Protein AF-0000000085072428 (afdb_homodimer)

Nearest PDB structures (foldseek):
  8bk2-assembly3_C  TM=5.424E-01  e=5.117E+00  Neisseria meningitidis serogroup B
  8cem-assembly2_B  TM=4.297E-01  e=2.398E+00  Bos taurus
  8bk2-assembly3_C  TM=5.411E-01  e=4.747E+00  Neisseria meningitidis serogroup B
  8cem-assembly2_B  TM=4.305E-01  e=3.341E+00  Bos taurus
  7zgj-assembly1_B  TM=4.538E-01  e=9.039E+00  Homo sapiens

Secondary structure (DSSP, 8-state):
---------S-SPPEEEEEEEEE-TTS-EEEEEEEEEE----SEEEEEEEEEEEESSHHHHHHHHHHHH---TTT--HHHHHHHHHHHHHHTTEEEEEEEEEEEEE------S-----/---------S-SPPEEEEEEEEE-TTS-EEEEEEEEEE----SEEEEEEEEEEEESSHHHHHHHHHHHH---TTT--HHHHHHHHHHHHHHTTEEEEEEEEEEEEE------------

Organism: Oikopleura dioica (NCBI:txid34765)

InterPro domains:
  IPR010796 B9-type C2 domain [PF07162] (2-106)
  IPR010796 B9-type C2 domain [PS51381] (1-58)
  IPR010796 B9-type C2 domain [PTHR12968] (2-116)

Sequence (236 aa):
MDLHFGARGIQGWPQIMIQVYLVDSNGRRVLYGYGSSILPITAGYEEVEIGTWRPADQSIRGRLKSYLLDSSPELAEPETIISSATQQRQQLAAEAMGYVKIKLYTVLRNFKKYGIETMDLHFGARGIQGWPQIMIQVYLVDSNGRRVLYGYGSSILPITAGYEEVEIGTWRPADQSIRGRLKSYLLDSSPELAEPETIISSATQQRQQLAAEAMGYVKIKLYTVLRNFKKYGIET

pLDDT: mean 74.33, std 22.33, range [21.34, 97.81]

Solvent-accessible surface area (backbone atoms only — not comparable to full-atom values): 13401 Å² total; per-residue (Å²): 133,80,78,67,71,64,70,73,67,84,74,65,49,26,29,35,39,37,39,36,30,32,47,47,98,83,69,45,77,39,84,62,28,34,30,52,42,76,45,73,83,56,77,37,60,39,76,49,77,29,55,22,29,34,52,61,49,69,84,50,45,66,60,47,49,51,56,71,63,58,60,50,64,88,74,55,56,49,75,50,48,52,52,49,53,51,51,49,44,68,70,44,60,44,40,81,40,35,32,38,38,38,37,38,30,28,60,65,70,73,81,56,73,84,61,74,80,119,134,81,76,67,70,65,70,71,65,87,72,67,48,25,29,36,38,37,39,37,30,33,46,46,98,84,68,44,75,39,85,64,30,36,30,52,44,77,44,71,84,56,77,37,63,38,77,49,75,29,55,24,29,33,52,62,48,70,84,52,46,64,60,48,50,53,56,73,64,58,60,52,64,88,76,56,56,50,74,50,49,51,52,49,52,50,50,50,45,67,71,45,61,44,38,82,42,35,32,37,38,39,38,40,30,29,61,66,69,72,82,58,70,85,64,73,78,119

Foldseek 3Di:
DPCCVVPVPLPPFAKDKDWDWDQDPVRDTDTQWIWIDTDDDDAFKDKDKTWTKAFPDPVCRVVVCCVLVPPDVPPDDRVVNNVVVVVVCVVRVIDTRGIDMDMDGHHPPPPPDVPPPD/DPCCVVPVPLPPFAKDKDWDWDQDPVRDTDTQWIWIDTDDDDAFKDKDKTWTKAQPDPVCRVVVCCVLVPPDVPPDDRVRNNVVVVVVCVVRVIDTRGIDMDMDGHHPPPPPPVPPPD

Structure (mmCIF, N/CA/C/O backbone):
data_AF-0000000085072428-model_v1
#
loop_
_entity.id
_entity.type
_entity.pdbx_description
1 polymer 'Uncharacterized protein'
#
loop_
_atom_site.group_PDB
_atom_site.id
_atom_site.type_symbol
_atom_site.label_atom_id
_atom_site.label_alt_id
_atom_site.label_comp_id
_atom_site.label_asym_id
_atom_site.label_entity_id
_atom_site.label_seq_id
_atom_site.pdbx_PDB_ins_code
_atom_site.Cartn_x
_atom_site.Cartn_y
_atom_site.Cartn_z
_atom_site.occupancy
_atom_site.B_iso_or_equiv
_atom_site.auth_seq_id
_atom_site.auth_comp_id
_atom_site.auth_asym_id
_atom_site.auth_atom_id
_atom_site.pdbx_PDB_model_num
ATOM 1 N N . MET A 1 1 ? 22.672 24.969 -23.438 1 21.48 1 MET A N 1
ATOM 2 C CA . MET A 1 1 ? 21.641 25.031 -22.422 1 21.48 1 MET A CA 1
ATOM 3 C C . MET A 1 1 ? 21.438 23.656 -21.75 1 21.48 1 MET A C 1
ATOM 5 O O . MET A 1 1 ? 20.953 22.719 -22.391 1 21.48 1 MET A O 1
ATOM 9 N N . ASP A 1 2 ? 22.375 23.219 -20.953 1 23.5 2 ASP A N 1
ATOM 10 C CA . ASP A 1 2 ? 22.547 21.922 -20.312 1 23.5 2 ASP A CA 1
ATOM 11 C C . ASP A 1 2 ? 21.469 21.688 -19.266 1 23.5 2 ASP A C 1
ATOM 13 O O . ASP A 1 2 ? 21.344 22.453 -18.297 1 23.5 2 ASP A O 1
ATOM 17 N N . LEU A 1 3 ? 20.203 21.594 -19.703 1 24.75 3 LEU A N 1
ATOM 18 C CA . LEU A 1 3 ? 19.078 21.234 -18.859 1 24.75 3 LEU A CA 1
ATOM 19 C C . LEU A 1 3 ? 19.469 20.156 -17.859 1 24.75 3 LEU A C 1
ATOM 21 O O . LEU A 1 3 ? 19.641 18.984 -18.234 1 24.75 3 LEU A O 1
ATOM 25 N N . HIS A 1 4 ? 20.484 20.5 -17.047 1 28.09 4 HIS A N 1
ATOM 26 C CA . HIS A 1 4 ? 20.781 19.688 -15.859 1 28.09 4 HIS A CA 1
ATOM 27 C C . HIS A 1 4 ? 19.516 19.297 -15.117 1 28.09 4 HIS A C 1
ATOM 29 O O . HIS A 1 4 ? 18.922 20.125 -14.414 1 28.09 4 HIS A O 1
ATOM 35 N N . PHE A 1 5 ? 18.547 18.891 -15.898 1 28.64 5 PHE A N 1
ATOM 36 C CA . PHE A 1 5 ? 17.5 18.234 -15.125 1 28.64 5 PHE A CA 1
ATOM 37 C C . PHE A 1 5 ? 18.109 17.484 -13.938 1 28.64 5 PHE A C 1
ATOM 39 O O . PHE A 1 5 ? 18.781 16.469 -14.117 1 28.64 5 PHE A O 1
ATOM 46 N N . GLY A 1 6 ? 18.844 18.25 -13.18 1 29.14 6 GLY A N 1
ATOM 47 C CA . GLY A 1 6 ? 19.422 17.609 -11.992 1 29.14 6 GLY A CA 1
ATOM 48 C C . GLY A 1 6 ? 18.484 16.609 -11.344 1 29.14 6 GLY A C 1
ATOM 49 O O . GLY A 1 6 ? 17.344 16.938 -11.008 1 29.14 6 GLY A O 1
ATOM 50 N N . ALA A 1 7 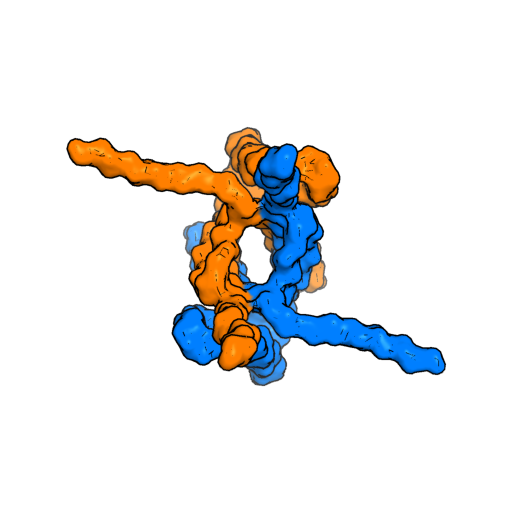? 18.406 15.445 -11.859 1 31.94 7 ALA A N 1
ATOM 51 C CA . ALA A 1 7 ? 17.844 14.359 -11.062 1 31.94 7 ALA A CA 1
ATOM 52 C C . ALA A 1 7 ? 18.062 14.602 -9.57 1 31.94 7 ALA A C 1
ATOM 54 O O . ALA A 1 7 ? 19.203 14.656 -9.109 1 31.94 7 ALA A O 1
ATOM 55 N N . ARG A 1 8 ? 17.578 15.586 -9.008 1 35.44 8 ARG A N 1
ATOM 56 C CA . ARG A 1 8 ? 17.625 15.742 -7.559 1 35.44 8 ARG A CA 1
ATOM 57 C C . ARG A 1 8 ? 17.844 14.391 -6.879 1 35.44 8 ARG A C 1
ATOM 59 O O . ARG A 1 8 ? 17.125 13.43 -7.145 1 35.44 8 ARG A O 1
ATOM 66 N N . GLY A 1 9 ? 18.938 13.906 -6.766 1 34.47 9 GLY A N 1
ATOM 67 C CA . GLY A 1 9 ? 19.484 12.688 -6.18 1 34.47 9 GLY A CA 1
ATOM 68 C C . GLY A 1 9 ? 18.578 12.086 -5.117 1 34.47 9 GLY A C 1
ATOM 69 O O . GLY A 1 9 ? 17.891 12.812 -4.395 1 34.47 9 GLY A O 1
ATOM 70 N N . ILE A 1 10 ? 17.859 10.898 -5.383 1 44.22 10 ILE A N 1
ATOM 71 C CA . ILE A 1 10 ? 17.156 9.898 -4.59 1 44.22 10 ILE A CA 1
ATOM 72 C C . ILE A 1 10 ? 17.703 9.883 -3.166 1 44.22 10 ILE A C 1
ATOM 74 O O . ILE A 1 10 ? 17.531 8.906 -2.436 1 44.22 10 ILE A O 1
ATOM 78 N N . GLN A 1 11 ? 18.672 10.758 -2.812 1 53 11 GLN A N 1
ATOM 79 C CA . GLN A 1 11 ? 19.312 10.711 -1.507 1 53 11 GLN A CA 1
ATOM 80 C C . GLN A 1 11 ? 18.375 11.211 -0.41 1 53 11 GLN A C 1
ATOM 82 O O . GLN A 1 11 ? 17.828 12.312 -0.507 1 53 11 GLN A O 1
ATOM 87 N N . GLY A 1 12 ? 17.953 10.445 0.277 1 70.44 12 GLY A N 1
ATOM 88 C CA . GLY A 1 12 ? 17.422 10.773 1.595 1 70.44 12 GLY A CA 1
ATOM 89 C C . GLY A 1 12 ? 15.961 10.438 1.76 1 70.44 12 GLY A C 1
ATOM 90 O O . GLY A 1 12 ? 15.43 10.469 2.873 1 70.44 12 GLY A O 1
ATOM 91 N N . TRP A 1 13 ? 15.336 10.234 0.417 1 80.19 13 TRP A N 1
ATOM 92 C CA . TRP A 1 13 ? 13.93 9.93 0.655 1 80.19 13 TRP A CA 1
ATOM 93 C C . TRP A 1 13 ? 13.766 8.508 1.189 1 80.19 13 TRP A C 1
ATOM 95 O O . TRP A 1 13 ? 14.508 7.602 0.805 1 80.19 13 TRP A O 1
ATOM 105 N N . PRO A 1 14 ? 12.797 8.375 1.938 1 85.56 14 PRO A N 1
ATOM 106 C CA . PRO A 1 14 ? 12.531 7.016 2.42 1 85.56 14 PRO A CA 1
ATOM 107 C C . PRO A 1 14 ? 12.164 6.051 1.294 1 85.56 14 PRO A C 1
ATOM 109 O O . PRO A 1 14 ? 11.625 6.473 0.268 1 85.56 14 PRO A O 1
ATOM 112 N N . GLN A 1 15 ? 12.602 4.871 1.469 1 88.38 15 GLN A N 1
ATOM 113 C CA . GLN A 1 15 ? 12.172 3.795 0.583 1 88.38 15 GLN A CA 1
ATOM 114 C C . GLN A 1 15 ? 11.047 2.982 1.213 1 88.38 15 GLN A C 1
ATOM 116 O O . GLN A 1 15 ? 11.055 2.725 2.418 1 88.38 15 GLN A O 1
ATOM 121 N N . ILE A 1 16 ? 10.188 2.537 0.321 1 90.25 16 ILE A N 1
ATOM 122 C CA . ILE A 1 16 ? 9.031 1.787 0.807 1 90.25 16 ILE A CA 1
ATOM 123 C C . ILE A 1 16 ? 8.969 0.433 0.106 1 90.25 16 ILE A C 1
ATOM 125 O O . ILE A 1 16 ? 9.203 0.339 -1.101 1 90.25 16 ILE A O 1
ATOM 129 N N . MET A 1 17 ? 8.789 -0.572 0.819 1 91.25 17 MET A N 1
ATOM 130 C CA . MET A 1 17 ? 8.406 -1.894 0.326 1 91.25 17 MET A CA 1
ATOM 131 C C . MET A 1 17 ? 6.996 -2.258 0.778 1 91.25 17 MET A C 1
ATOM 133 O O . MET A 1 17 ? 6.629 -2.025 1.932 1 91.25 17 MET A O 1
ATOM 137 N N . ILE A 1 18 ? 6.277 -2.826 -0.175 1 94.31 18 ILE A N 1
ATOM 138 C CA . ILE A 1 18 ? 4.926 -3.197 0.221 1 94.31 18 ILE A CA 1
ATOM 139 C C . ILE A 1 18 ? 4.66 -4.656 -0.148 1 94.31 18 ILE A C 1
ATOM 141 O O . ILE A 1 18 ? 5.281 -5.191 -1.068 1 94.31 18 ILE A O 1
ATOM 145 N N . GLN A 1 19 ? 3.883 -5.25 0.621 1 94.31 19 GLN A N 1
ATOM 146 C CA . GLN A 1 19 ? 3.264 -6.539 0.336 1 94.31 19 GLN A CA 1
ATOM 147 C C . GLN A 1 19 ? 1.741 -6.438 0.37 1 94.31 19 GLN A C 1
ATOM 149 O O . GLN A 1 19 ? 1.172 -5.871 1.305 1 94.31 19 GLN A O 1
ATOM 154 N N . VAL A 1 20 ? 1.113 -7.008 -0.656 1 96.94 20 VAL A N 1
ATOM 155 C CA . VAL A 1 20 ? -0.343 -6.977 -0.744 1 96.94 20 VAL A CA 1
ATOM 156 C C . VAL A 1 20 ? -0.909 -8.359 -0.432 1 96.94 20 VAL A C 1
ATOM 158 O O . VAL A 1 20 ? -0.537 -9.352 -1.069 1 96.94 20 VAL A O 1
ATOM 161 N N . TYR A 1 21 ? -1.755 -8.367 0.547 1 96.62 21 TYR A N 1
ATOM 162 C CA . TYR A 1 21 ? -2.475 -9.578 0.91 1 96.62 21 TYR A CA 1
ATOM 163 C C . TYR A 1 21 ? -3.963 -9.445 0.609 1 96.62 21 TYR A C 1
ATOM 165 O O . TYR A 1 21 ? -4.594 -8.453 0.994 1 96.62 21 TYR A O 1
ATOM 173 N N . LEU A 1 22 ? -4.484 -10.445 -0.076 1 97.5 22 LEU A N 1
ATOM 174 C CA . LEU A 1 22 ? -5.91 -10.5 -0.377 1 97.5 22 LEU A CA 1
ATOM 175 C C . LEU A 1 22 ? -6.602 -11.57 0.466 1 97.5 22 LEU A C 1
ATOM 177 O O . LEU A 1 22 ? -5.941 -12.352 1.148 1 97.5 22 LEU A O 1
ATOM 181 N N . VAL A 1 23 ? -7.887 -11.438 0.479 1 95.38 23 VAL A N 1
ATOM 182 C CA . VAL A 1 23 ? -8.703 -12.492 1.076 1 95.38 23 VAL A CA 1
ATOM 183 C C . VAL A 1 23 ? -9.258 -13.398 -0.019 1 95.38 23 VAL A C 1
ATOM 185 O O . VAL A 1 23 ? -9.938 -12.938 -0.937 1 95.38 23 VAL A O 1
ATOM 188 N N . ASP A 1 24 ? -8.93 -14.688 0.101 1 90.56 24 ASP A N 1
ATOM 189 C CA . ASP A 1 24 ? -9.43 -15.594 -0.929 1 90.56 24 ASP A CA 1
ATOM 190 C C . ASP A 1 24 ? -10.867 -16.016 -0.64 1 90.56 24 ASP A C 1
ATOM 192 O O . ASP A 1 24 ? -11.492 -15.516 0.291 1 90.56 24 ASP A O 1
ATOM 196 N N . SER A 1 25 ? -11.414 -16.906 -1.45 1 90.69 25 SER A N 1
ATOM 197 C CA . SER A 1 25 ? -12.812 -17.312 -1.36 1 90.69 25 SER A CA 1
ATOM 198 C C . SER A 1 25 ? -13.094 -18.031 -0.047 1 90.69 25 SER A C 1
ATOM 200 O O . SER A 1 25 ? -14.242 -18.109 0.394 1 90.69 25 SER A O 1
ATOM 202 N N . ASN A 1 26 ? -12.102 -18.562 0.597 1 93.06 26 ASN A N 1
ATOM 203 C CA . ASN A 1 26 ? -12.25 -19.266 1.864 1 93.06 26 ASN A CA 1
ATOM 204 C C . ASN A 1 26 ? -12.008 -18.344 3.055 1 93.06 26 ASN A C 1
ATOM 206 O O . ASN A 1 26 ? -12.008 -18.797 4.203 1 93.06 26 ASN A O 1
ATOM 210 N N . GLY A 1 27 ? -11.773 -17.141 2.773 1 90.75 27 GLY A N 1
ATOM 211 C CA . GLY A 1 27 ? -11.578 -16.156 3.826 1 90.75 27 GLY A CA 1
ATOM 212 C C . GLY A 1 27 ? -10.148 -16.078 4.32 1 90.75 27 GLY A C 1
ATOM 213 O O . GLY A 1 27 ? -9.859 -15.391 5.309 1 90.75 27 GLY A O 1
ATOM 214 N N . ARG A 1 28 ? -9.266 -16.859 3.596 1 93.94 28 ARG A N 1
ATOM 215 C CA . ARG A 1 28 ? -7.863 -16.859 3.996 1 93.94 28 ARG A CA 1
ATOM 216 C C . ARG A 1 28 ? -7.102 -15.719 3.34 1 93.94 28 ARG A C 1
ATOM 218 O O . ARG A 1 28 ? -7.363 -15.367 2.188 1 93.94 28 ARG A O 1
ATOM 225 N N . ARG A 1 29 ? -6.23 -15.18 4.109 1 93.69 29 ARG A N 1
ATOM 226 C CA . ARG A 1 29 ? -5.355 -14.148 3.562 1 93.69 29 ARG A CA 1
ATOM 227 C C . ARG A 1 29 ? -4.219 -14.766 2.754 1 93.69 29 ARG A C 1
ATOM 229 O O . ARG A 1 29 ? -3.514 -15.648 3.242 1 93.69 29 ARG A O 1
ATOM 236 N N . VAL 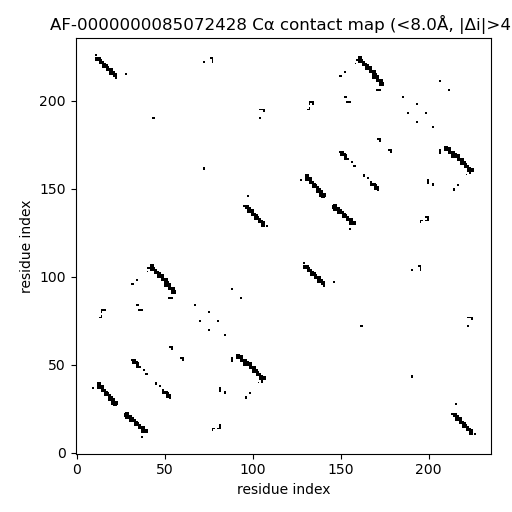A 1 30 ? -4.055 -14.297 1.518 1 93.31 30 VAL A N 1
ATOM 237 C CA . VAL A 1 30 ? -3.037 -14.836 0.62 1 93.31 30 VAL A CA 1
ATOM 238 C C . VAL A 1 30 ? -2.188 -13.695 0.058 1 93.31 30 VAL A C 1
ATOM 240 O O . VAL A 1 30 ? -2.715 -12.641 -0.302 1 93.31 30 VAL A O 1
ATOM 243 N N . LEU A 1 31 ? -0.884 -13.961 -0.019 1 93.19 31 LEU A N 1
ATOM 244 C CA . LEU A 1 31 ? 0.031 -12.992 -0.614 1 93.19 31 LEU A CA 1
ATOM 245 C C . LEU A 1 31 ? -0.221 -12.859 -2.111 1 93.19 31 LEU A C 1
ATOM 247 O O . LEU A 1 31 ? -0.156 -13.844 -2.85 1 93.19 31 LEU A O 1
ATOM 251 N N . TYR A 1 32 ? -0.487 -11.641 -2.506 1 94.56 32 TYR A N 1
ATOM 252 C CA . TYR A 1 32 ? -0.879 -11.375 -3.885 1 94.56 32 TYR A CA 1
ATOM 253 C C . TYR A 1 32 ? 0.282 -10.789 -4.68 1 94.56 32 TYR A C 1
ATOM 255 O O . TYR A 1 32 ? 0.451 -11.102 -5.863 1 94.56 32 TYR A O 1
ATOM 263 N N . GLY A 1 33 ? 1.087 -9.914 -4.027 1 94.88 33 GLY A N 1
ATOM 264 C CA . GLY A 1 33 ? 2.178 -9.289 -4.758 1 94.88 33 GLY A CA 1
ATOM 265 C C . GLY A 1 33 ? 3.049 -8.406 -3.881 1 94.88 33 GLY A C 1
ATOM 266 O O . GLY A 1 33 ? 2.701 -8.125 -2.732 1 94.88 33 GLY A O 1
ATOM 267 N N . TYR A 1 34 ? 4.141 -8 -4.508 1 93.12 34 TYR A N 1
ATOM 268 C CA . TYR A 1 34 ? 5.137 -7.129 -3.896 1 93.12 34 TYR A CA 1
ATOM 269 C C . TYR A 1 34 ? 5.281 -5.828 -4.676 1 93.12 34 TYR A C 1
ATOM 271 O O . TYR A 1 34 ? 4.953 -5.77 -5.863 1 93.12 34 TYR A O 1
ATOM 279 N N . GLY A 1 35 ? 5.738 -4.824 -3.988 1 94.25 35 GLY A N 1
ATOM 280 C CA . GLY A 1 35 ? 6.078 -3.574 -4.648 1 94.25 35 GLY A CA 1
ATOM 281 C C . GLY A 1 35 ? 7.113 -2.762 -3.891 1 94.25 35 GLY A C 1
ATOM 282 O O . GLY A 1 35 ? 7.363 -3.014 -2.709 1 94.25 35 GLY A O 1
ATOM 283 N N . SER A 1 36 ? 7.77 -1.92 -4.594 1 91.69 36 SER A N 1
ATOM 284 C CA . SER A 1 36 ? 8.734 -1.02 -3.969 1 91.69 36 SER A CA 1
ATOM 285 C C . SER A 1 36 ? 8.758 0.333 -4.672 1 91.69 36 SER A C 1
ATOM 287 O O . SER A 1 36 ? 8.438 0.43 -5.855 1 91.69 36 SER A O 1
ATOM 289 N N . SER A 1 37 ? 9.086 1.333 -3.893 1 92.56 37 SER A N 1
ATOM 290 C CA . SER A 1 37 ? 9.164 2.68 -4.449 1 92.56 37 SER A CA 1
ATOM 291 C C . SER A 1 37 ? 9.875 3.633 -3.496 1 92.56 37 SER A C 1
ATOM 293 O O . SER A 1 37 ? 10.117 3.293 -2.336 1 92.56 37 SER A O 1
ATOM 295 N N . ILE A 1 38 ? 10.195 4.746 -4.031 1 88.88 38 ILE A N 1
ATOM 296 C CA . ILE A 1 38 ? 10.633 5.871 -3.213 1 88.88 38 ILE A CA 1
ATOM 297 C C . ILE A 1 38 ? 9.414 6.664 -2.742 1 88.88 38 ILE A C 1
ATOM 299 O O . ILE A 1 38 ? 8.469 6.879 -3.506 1 88.88 38 ILE A O 1
ATOM 303 N N . LEU A 1 39 ? 9.438 7.043 -1.494 1 88 39 LEU A N 1
ATOM 304 C CA . LEU A 1 39 ? 8.352 7.863 -0.96 1 88 39 LEU A CA 1
ATOM 305 C C . LEU A 1 39 ? 8.859 9.25 -0.583 1 88 39 LEU A C 1
ATOM 307 O O . LEU A 1 39 ? 9.477 9.43 0.467 1 88 39 LEU A O 1
ATOM 311 N N . PRO A 1 40 ? 8.633 10.234 -1.432 1 83.44 40 PRO A N 1
ATOM 312 C CA . PRO A 1 40 ? 8.969 11.609 -1.051 1 83.44 40 PRO A CA 1
ATOM 313 C C . PRO A 1 40 ? 8.102 12.141 0.09 1 83.44 40 PRO A C 1
ATOM 315 O O . PRO A 1 40 ? 6.867 12.117 -0.006 1 83.44 40 PRO A O 1
ATOM 318 N N . ILE A 1 41 ? 8.695 12.328 1.221 1 77 41 ILE A N 1
ATOM 319 C CA . ILE A 1 41 ? 7.934 12.852 2.348 1 77 41 ILE A CA 1
ATOM 320 C C . ILE A 1 41 ? 8.094 14.367 2.414 1 77 41 ILE A C 1
ATOM 322 O O . ILE A 1 41 ? 9.141 14.875 2.834 1 77 41 ILE A O 1
ATOM 326 N N . THR A 1 42 ? 7.164 15.086 1.858 1 74.94 42 THR A N 1
ATOM 327 C CA . THR A 1 42 ? 7.133 16.547 1.894 1 74.94 42 THR A CA 1
ATOM 328 C C . THR A 1 42 ? 5.957 17.031 2.732 1 74.94 42 THR A C 1
ATOM 330 O O . THR A 1 42 ? 5.07 16.266 3.088 1 74.94 42 THR A O 1
ATOM 333 N N . ALA A 1 43 ? 6.125 18.266 3.191 1 73.62 43 ALA A N 1
ATOM 334 C CA . ALA A 1 43 ? 4.977 18.844 3.883 1 73.62 43 ALA A CA 1
ATOM 335 C C . ALA A 1 43 ? 3.76 18.906 2.965 1 73.62 43 ALA A C 1
ATOM 337 O O . ALA A 1 43 ? 3.885 19.234 1.781 1 73.62 43 ALA A O 1
ATOM 338 N N . GLY A 1 44 ? 2.648 18.578 3.525 1 79 44 GLY A N 1
ATOM 339 C CA . GLY A 1 44 ? 1.401 18.672 2.785 1 79 44 GLY A CA 1
ATOM 340 C C . GLY A 1 44 ? 0.913 17.344 2.26 1 79 44 GLY A C 1
ATOM 341 O O . GLY A 1 44 ? 0.466 16.484 3.033 1 79 44 GLY A O 1
ATOM 342 N N . TYR A 1 45 ? 1.032 17.281 0.945 1 82 45 TYR A N 1
ATOM 343 C CA . TYR A 1 45 ? 0.375 16.172 0.282 1 82 45 TYR A CA 1
ATOM 344 C C . TYR A 1 45 ? 1.305 15.508 -0.732 1 82 45 TYR A C 1
ATOM 346 O O . TYR A 1 45 ? 1.978 16.203 -1.502 1 82 45 TYR A O 1
ATOM 354 N N . GLU A 1 46 ? 1.472 14.188 -0.662 1 84.56 46 GLU A N 1
ATOM 355 C CA . GLU A 1 46 ? 2.209 13.398 -1.641 1 84.56 46 GLU A CA 1
ATOM 356 C C . GLU A 1 46 ? 1.388 12.195 -2.109 1 84.56 46 GLU A C 1
ATOM 358 O O . GLU A 1 46 ? 0.629 11.617 -1.332 1 84.56 46 GLU A O 1
ATOM 363 N N . GLU A 1 47 ? 1.468 11.945 -3.383 1 89.62 47 GLU A N 1
ATOM 364 C CA . GLU A 1 47 ? 0.827 10.758 -3.949 1 89.62 47 GLU A CA 1
ATOM 365 C C . GLU A 1 47 ? 1.826 9.914 -4.73 1 89.62 47 GLU A C 1
ATOM 367 O O . GLU A 1 47 ? 2.602 10.438 -5.531 1 89.62 47 GLU A O 1
ATOM 372 N N . VAL A 1 48 ? 1.83 8.625 -4.441 1 92.69 48 VAL A N 1
ATOM 373 C CA . VAL A 1 48 ? 2.719 7.703 -5.145 1 92.69 48 VAL A CA 1
ATOM 374 C C . VAL A 1 48 ? 1.941 6.465 -5.578 1 92.69 48 VAL A C 1
ATOM 376 O O . VAL A 1 48 ? 1.102 5.957 -4.832 1 92.69 48 VAL A O 1
ATOM 379 N N . GLU A 1 49 ? 2.176 6 -6.812 1 96.38 49 GLU A N 1
ATOM 380 C CA . GLU A 1 49 ? 1.675 4.719 -7.301 1 96.38 49 GLU A CA 1
ATOM 381 C C . GLU A 1 49 ? 2.781 3.67 -7.34 1 96.38 49 GLU A C 1
ATOM 383 O O . GLU A 1 49 ? 3.822 3.881 -7.965 1 96.38 49 GLU A O 1
ATOM 388 N N . ILE A 1 50 ? 2.514 2.605 -6.668 1 96.69 50 ILE A N 1
ATOM 389 C CA . ILE A 1 50 ? 3.508 1.541 -6.586 1 96.69 50 ILE A CA 1
ATOM 390 C C . ILE A 1 50 ? 3.014 0.312 -7.344 1 96.69 50 ILE A C 1
ATOM 392 O O . ILE A 1 50 ? 2.066 -0.351 -6.914 1 96.69 50 ILE A O 1
ATOM 396 N N . GLY A 1 51 ? 3.68 0.017 -8.438 1 96.94 51 GLY A N 1
ATOM 397 C CA . GLY A 1 51 ? 3.363 -1.217 -9.133 1 96.94 51 GLY A CA 1
ATOM 398 C C . GLY A 1 51 ? 3.695 -2.461 -8.336 1 96.94 51 GLY A C 1
ATOM 399 O O . GLY A 1 51 ? 4.719 -2.508 -7.645 1 96.94 51 GLY A O 1
ATOM 400 N N . THR A 1 52 ? 2.814 -3.432 -8.445 1 96.88 52 THR A N 1
ATOM 401 C CA . THR A 1 52 ? 3.062 -4.688 -7.746 1 96.88 52 THR A CA 1
ATOM 402 C C . THR A 1 52 ? 3.32 -5.816 -8.734 1 96.88 52 THR A C 1
ATOM 404 O O . THR A 1 52 ? 2.906 -5.742 -9.898 1 96.88 52 THR A O 1
ATOM 407 N N . TRP A 1 53 ? 4.016 -6.711 -8.242 1 95.12 53 TRP A N 1
ATOM 408 C CA . TRP A 1 53 ? 4.43 -7.844 -9.062 1 95.12 53 TRP A CA 1
ATOM 409 C C . TRP A 1 53 ? 4.598 -9.102 -8.211 1 95.12 53 TRP A C 1
ATOM 411 O O . TRP A 1 53 ? 4.625 -9.023 -6.984 1 95.12 53 TRP A O 1
ATOM 421 N N . ARG A 1 54 ? 4.637 -10.211 -8.906 1 93.88 54 ARG A N 1
ATOM 422 C CA . ARG A 1 54 ? 4.992 -11.484 -8.281 1 93.88 54 ARG A CA 1
ATOM 423 C C . ARG A 1 54 ? 5.668 -12.422 -9.273 1 93.88 54 ARG A C 1
ATOM 425 O O . ARG A 1 54 ? 5.492 -12.281 -10.484 1 93.88 54 ARG A O 1
ATOM 432 N N . PRO A 1 55 ? 6.508 -13.297 -8.672 1 91.12 55 PRO A N 1
ATOM 433 C CA . PRO A 1 55 ? 7.078 -14.281 -9.594 1 91.12 55 PRO A CA 1
ATOM 434 C C . PRO A 1 55 ? 6.008 -15.078 -10.344 1 91.12 55 PRO A C 1
ATOM 436 O O . PRO A 1 55 ? 4.996 -15.461 -9.75 1 91.12 55 PRO A O 1
ATOM 439 N N . ALA A 1 56 ? 6.238 -15.336 -11.617 1 89 56 ALA A N 1
ATOM 440 C CA . ALA A 1 56 ? 5.324 -16.156 -12.406 1 89 56 ALA A CA 1
ATOM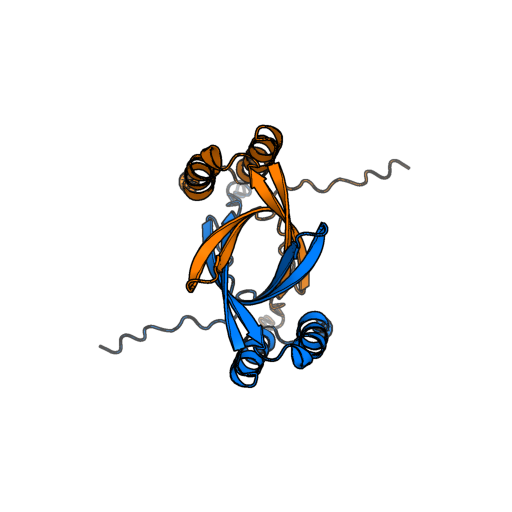 441 C C . ALA A 1 56 ? 5.336 -17.609 -11.938 1 89 56 ALA A C 1
ATOM 443 O O . ALA A 1 56 ? 4.297 -18.266 -11.93 1 89 56 ALA A O 1
ATOM 444 N N . ASP A 1 57 ? 6.465 -17.969 -11.523 1 87.75 57 ASP A N 1
ATOM 445 C CA . ASP A 1 57 ? 6.621 -19.328 -11 1 87.75 57 ASP A CA 1
ATOM 446 C C . ASP A 1 57 ? 6.156 -19.422 -9.547 1 87.75 57 ASP A C 1
ATOM 448 O O . ASP A 1 57 ? 6.758 -18.812 -8.664 1 87.75 57 ASP A O 1
ATOM 452 N N . GLN A 1 58 ? 5.18 -20.203 -9.289 1 82.19 58 GLN A N 1
ATOM 453 C CA . GLN A 1 58 ? 4.578 -20.328 -7.965 1 82.19 58 GLN A CA 1
ATOM 454 C C . GLN A 1 58 ? 5.566 -20.922 -6.965 1 82.19 58 GLN A C 1
ATOM 456 O O . GLN A 1 58 ? 5.484 -20.641 -5.766 1 82.19 58 GLN A O 1
ATOM 461 N N . SER A 1 59 ? 6.395 -21.75 -7.469 1 80.94 59 SER A N 1
ATOM 462 C CA . SER A 1 59 ? 7.336 -22.438 -6.59 1 80.94 59 SER A CA 1
ATOM 463 C C . SER A 1 59 ? 8.344 -21.453 -5.988 1 80.94 59 SER A C 1
ATOM 465 O O . SER A 1 59 ? 8.945 -21.734 -4.945 1 80.94 59 SER A O 1
ATOM 467 N N . ILE A 1 60 ? 8.484 -20.359 -6.617 1 81.62 60 ILE A N 1
ATOM 468 C CA . ILE A 1 60 ? 9.516 -19.422 -6.184 1 81.62 60 ILE A CA 1
ATOM 469 C C . ILE A 1 60 ? 8.898 -18.391 -5.238 1 81.62 60 ILE A C 1
ATOM 471 O O . ILE A 1 60 ? 9.617 -17.719 -4.496 1 81.62 60 ILE A O 1
ATOM 475 N N . ARG A 1 61 ? 7.621 -18.281 -5.129 1 75.56 61 ARG A N 1
ATOM 476 C CA . ARG A 1 61 ? 6.926 -17.281 -4.344 1 75.56 61 ARG A CA 1
ATOM 477 C C . ARG A 1 61 ? 7.242 -17.422 -2.859 1 75.56 61 ARG A C 1
ATOM 479 O O . ARG A 1 61 ? 7.391 -16.422 -2.148 1 75.56 61 ARG A O 1
ATOM 486 N N . GLY A 1 62 ? 7.434 -18.641 -2.473 1 73.12 62 GLY A N 1
ATOM 487 C CA . GLY A 1 62 ? 7.781 -18.859 -1.079 1 73.12 62 GLY A CA 1
ATOM 488 C C . GLY A 1 62 ? 9.148 -18.312 -0.708 1 73.12 62 GLY A C 1
ATOM 489 O O . GLY A 1 62 ? 9.32 -17.734 0.365 1 73.12 62 GLY A O 1
ATOM 490 N N . ARG A 1 63 ? 10.109 -18.438 -1.566 1 72.56 63 ARG A N 1
ATOM 491 C CA . ARG A 1 63 ? 11.484 -18 -1.334 1 72.56 63 ARG A CA 1
ATOM 492 C C . ARG A 1 63 ? 11.562 -16.469 -1.305 1 72.56 63 ARG A C 1
ATOM 494 O O . ARG A 1 63 ? 12.297 -15.906 -0.494 1 72.56 63 ARG A O 1
ATOM 501 N N . LEU A 1 64 ? 10.789 -15.82 -2.121 1 73.81 64 LEU A N 1
ATOM 502 C CA . LEU A 1 64 ? 10.797 -14.367 -2.221 1 73.81 64 LEU A CA 1
ATOM 503 C C . LEU A 1 64 ? 10.273 -13.734 -0.935 1 73.81 64 LEU A C 1
ATOM 505 O O . LEU A 1 64 ? 10.828 -12.734 -0.46 1 73.81 64 LEU A O 1
ATOM 509 N N . LYS A 1 65 ? 9.266 -14.359 -0.448 1 68.94 65 LYS A N 1
ATOM 510 C CA . LYS A 1 65 ? 8.68 -13.836 0.783 1 68.94 65 LYS A CA 1
ATOM 511 C C . LYS A 1 65 ? 9.727 -13.719 1.884 1 68.94 65 LYS A C 1
ATOM 513 O O . LYS A 1 65 ? 9.789 -12.703 2.578 1 68.94 65 LYS A O 1
ATOM 518 N N . SER A 1 66 ? 10.508 -14.633 1.963 1 62.97 66 SER A N 1
ATOM 519 C CA . SER A 1 66 ? 11.539 -14.648 2.994 1 62.97 66 SER A CA 1
ATOM 520 C C . SER A 1 66 ? 12.562 -13.547 2.768 1 62.97 66 SER A C 1
ATOM 522 O O . SER A 1 66 ? 13.023 -12.914 3.721 1 62.97 66 SER A O 1
ATOM 524 N N . TYR A 1 67 ? 12.875 -13.391 1.53 1 61.53 67 TYR A N 1
ATOM 525 C CA . TYR A 1 67 ? 13.891 -12.406 1.185 1 61.53 67 TYR A CA 1
ATOM 526 C C . TYR A 1 67 ? 13.398 -10.984 1.453 1 61.53 67 TYR A C 1
ATOM 528 O O . TYR A 1 67 ? 14.117 -10.172 2.023 1 61.53 67 TYR A O 1
ATOM 536 N N . LEU A 1 68 ? 12.219 -10.703 0.82 1 61.84 68 LEU A N 1
ATOM 537 C CA . LEU A 1 68 ? 11.664 -9.359 0.972 1 61.84 68 LEU A CA 1
ATOM 538 C C . LEU A 1 68 ? 11.289 -9.094 2.424 1 61.84 68 LEU A C 1
ATOM 540 O O . LEU A 1 68 ? 11.344 -7.945 2.879 1 61.84 68 LEU A O 1
ATOM 544 N N . LEU A 1 69 ? 10.797 -10.086 3.156 1 57.81 69 LEU A N 1
ATOM 545 C CA . LEU A 1 69 ? 10.406 -9.961 4.555 1 57.81 69 LEU A CA 1
ATOM 546 C C . LEU A 1 69 ? 11.633 -9.82 5.449 1 57.81 69 LEU A C 1
ATOM 548 O O . LEU A 1 69 ? 11.578 -9.141 6.477 1 57.81 69 LEU A O 1
ATOM 552 N N . ASP A 1 70 ? 12.578 -10.594 5.25 1 53.69 70 ASP A N 1
ATOM 553 C CA . ASP A 1 70 ? 13.719 -10.688 6.16 1 53.69 70 ASP A CA 1
ATOM 554 C C . ASP A 1 70 ? 14.562 -9.422 6.117 1 53.69 70 ASP A C 1
ATOM 556 O O . ASP A 1 70 ? 15.625 -9.352 6.746 1 53.69 70 ASP A O 1
ATOM 560 N N . SER A 1 71 ? 14.211 -8.578 5.277 1 51.25 71 SER A N 1
ATOM 561 C CA . SER A 1 71 ? 15.164 -7.473 5.336 1 51.25 71 SER A CA 1
ATOM 562 C C . SER A 1 71 ? 15.039 -6.711 6.652 1 51.25 71 SER A C 1
ATOM 564 O O . SER A 1 71 ? 14.07 -5.98 6.867 1 51.25 71 SER A O 1
ATOM 566 N N . SER A 1 72 ? 15.32 -7.305 7.68 1 49.28 72 SER A N 1
ATOM 567 C CA . SER A 1 72 ? 15.57 -6.598 8.93 1 49.28 72 SER A CA 1
ATOM 568 C C . SER A 1 72 ? 16.297 -5.281 8.688 1 49.28 72 SER A C 1
ATOM 570 O O . SER A 1 72 ? 17.219 -5.223 7.867 1 49.28 72 SER A O 1
ATOM 572 N N . PRO A 1 73 ? 15.719 -4.152 9.078 1 51.66 73 PRO A N 1
ATOM 573 C CA . PRO A 1 73 ? 16.281 -2.803 8.984 1 51.66 73 PRO A CA 1
ATOM 574 C C . PRO A 1 73 ? 17.797 -2.781 9.164 1 51.66 73 PRO A C 1
ATOM 576 O O . PRO A 1 73 ? 18.469 -1.89 8.648 1 51.66 73 PRO A O 1
ATOM 579 N N . GLU A 1 74 ? 18.281 -3.625 10.109 1 50.41 74 GLU A N 1
ATOM 580 C CA . GLU A 1 74 ? 19.641 -3.348 10.539 1 50.41 74 GLU A CA 1
ATOM 581 C C . GLU A 1 74 ? 20.609 -3.365 9.352 1 50.41 74 GLU A C 1
ATOM 583 O O . GLU A 1 74 ? 21.625 -2.676 9.367 1 50.41 74 GLU A O 1
ATOM 588 N N . LEU A 1 75 ? 20.344 -4.141 8.438 1 46.66 75 LEU A N 1
ATOM 589 C CA . LEU A 1 75 ? 21.469 -4.41 7.539 1 46.66 75 LEU A CA 1
ATOM 590 C C . LEU A 1 75 ? 21.25 -3.74 6.188 1 46.66 75 LEU A C 1
ATOM 592 O O . LEU A 1 75 ? 22.156 -3.709 5.355 1 46.66 75 LEU A O 1
ATOM 596 N N . ALA A 1 76 ? 20.094 -3.186 5.926 1 52.28 76 ALA A N 1
ATOM 597 C CA . ALA A 1 76 ? 20 -2.85 4.508 1 52.28 76 ALA A CA 1
ATOM 598 C C . ALA A 1 76 ? 20.047 -1.338 4.301 1 52.28 76 ALA A C 1
ATOM 600 O O . ALA A 1 76 ? 19.438 -0.581 5.062 1 52.28 76 ALA A O 1
ATOM 601 N N . GLU A 1 77 ? 21.094 -0.848 3.701 1 60.75 77 GLU A N 1
ATOM 602 C CA . GLU A 1 77 ? 21.047 0.504 3.154 1 60.75 77 GLU A CA 1
ATOM 603 C C . GLU A 1 77 ? 19.828 0.702 2.273 1 60.75 77 GLU A C 1
ATOM 605 O O . GLU A 1 77 ? 19.562 -0.09 1.362 1 60.75 77 GLU A O 1
ATOM 610 N N . PRO A 1 78 ? 18.953 1.608 2.699 1 60.06 78 PRO A N 1
ATOM 611 C CA . PRO A 1 78 ? 17.703 1.816 1.971 1 60.06 78 PRO A CA 1
ATOM 612 C C . PRO A 1 78 ? 17.875 1.748 0.455 1 60.06 78 PRO A C 1
ATOM 614 O O . PRO A 1 78 ? 17.062 1.146 -0.241 1 60.06 78 PRO A O 1
ATOM 617 N N . GLU A 1 79 ? 18.922 2.326 0.044 1 63.25 79 GLU A N 1
ATOM 618 C CA . GLU A 1 79 ? 19.109 2.365 -1.402 1 63.25 79 GLU A CA 1
ATOM 619 C C . GLU A 1 79 ? 19.234 0.958 -1.979 1 63.25 79 GLU A C 1
ATOM 621 O O . GLU A 1 79 ? 18.875 0.718 -3.133 1 63.25 79 GLU A O 1
ATOM 626 N N . THR A 1 80 ? 19.5 0.173 -1.139 1 70.56 80 THR A N 1
ATOM 627 C CA . THR A 1 80 ? 19.766 -1.187 -1.593 1 70.56 80 THR A CA 1
ATOM 628 C C . THR A 1 80 ? 18.484 -2.004 -1.639 1 70.56 80 THR A C 1
ATOM 630 O O . THR A 1 80 ? 18.375 -2.967 -2.4 1 70.56 80 THR A O 1
ATOM 633 N N . ILE A 1 81 ? 17.516 -1.427 -1.096 1 77.12 81 ILE A N 1
ATOM 634 C CA . ILE A 1 81 ? 16.297 -2.211 -0.996 1 77.12 81 ILE A CA 1
ATOM 635 C C . ILE A 1 81 ? 15.555 -2.193 -2.334 1 77.12 81 ILE A C 1
ATOM 637 O O . ILE A 1 81 ? 15.219 -3.248 -2.879 1 77.12 81 ILE A O 1
ATOM 641 N N . ILE A 1 82 ? 15.367 -1.069 -2.816 1 81.88 82 ILE A N 1
ATOM 642 C CA . ILE A 1 82 ? 14.648 -0.936 -4.078 1 81.88 82 ILE A CA 1
ATOM 643 C C . ILE A 1 82 ? 15.43 -1.618 -5.195 1 81.88 82 ILE A C 1
ATOM 645 O O . ILE A 1 82 ? 14.852 -2.301 -6.043 1 81.88 82 ILE A O 1
ATOM 649 N N . SER A 1 83 ? 16.719 -1.327 -5.113 1 83.56 83 SER A N 1
ATOM 650 C CA . SER A 1 83 ? 17.562 -1.943 -6.133 1 83.56 83 SER A CA 1
ATOM 651 C C . SER A 1 83 ? 17.469 -3.465 -6.082 1 83.56 83 SER A C 1
ATOM 653 O O . SER A 1 83 ? 17.375 -4.121 -7.121 1 83.56 83 SER A O 1
ATOM 655 N N . SER A 1 84 ? 17.516 -3.977 -4.941 1 82.69 84 SER A N 1
ATOM 656 C CA . SER A 1 84 ? 17.422 -5.422 -4.766 1 82.69 84 SER A CA 1
ATOM 657 C C . SER A 1 84 ? 16.062 -5.941 -5.242 1 82.69 84 SER A C 1
ATOM 659 O O . SER A 1 84 ? 15.984 -6.973 -5.91 1 82.69 84 SER A O 1
ATOM 661 N N . ALA A 1 85 ? 15.023 -5.266 -4.898 1 84.88 85 ALA A N 1
ATOM 662 C CA . ALA A 1 85 ? 13.688 -5.656 -5.32 1 84.88 85 ALA A CA 1
ATOM 663 C C . ALA A 1 85 ? 13.562 -5.641 -6.844 1 84.88 85 ALA A C 1
ATOM 665 O O . ALA A 1 85 ? 12.961 -6.543 -7.434 1 84.88 85 ALA A O 1
ATOM 666 N N . THR A 1 86 ? 14.117 -4.613 -7.41 1 86.5 86 THR A N 1
ATOM 667 C CA . THR A 1 86 ? 14.086 -4.484 -8.867 1 86.5 86 THR A CA 1
ATOM 668 C C . THR A 1 86 ? 14.852 -5.629 -9.523 1 86.5 86 THR A C 1
ATOM 670 O O . THR A 1 86 ? 14.391 -6.199 -10.516 1 86.5 86 THR A O 1
ATOM 673 N N . GLN A 1 87 ? 15.984 -5.887 -9.016 1 85.5 87 GLN A N 1
ATOM 674 C CA . GLN A 1 87 ? 16.797 -6.977 -9.539 1 85.5 87 GLN A CA 1
ATOM 675 C C . GLN A 1 87 ? 16.062 -8.312 -9.445 1 85.5 87 GLN A C 1
ATOM 677 O O . GLN A 1 87 ? 16.078 -9.102 -10.391 1 85.5 87 GLN A O 1
ATOM 682 N N . GLN A 1 88 ? 15.453 -8.578 -8.312 1 85.06 88 GLN A N 1
ATOM 683 C CA . GLN A 1 88 ? 14.695 -9.812 -8.141 1 85.06 88 GLN A CA 1
ATOM 684 C C . GLN A 1 88 ? 13.555 -9.914 -9.148 1 85.06 88 GLN A C 1
ATOM 686 O O . GLN A 1 88 ? 13.328 -10.969 -9.742 1 85.06 88 GLN A O 1
ATOM 691 N N . ARG A 1 89 ? 12.852 -8.836 -9.289 1 87.5 89 ARG A N 1
ATOM 692 C CA . ARG A 1 89 ? 11.742 -8.797 -10.242 1 87.5 89 ARG A CA 1
ATOM 693 C C . ARG A 1 89 ? 12.211 -9.18 -11.641 1 87.5 89 ARG A C 1
ATOM 695 O O . ARG A 1 89 ? 11.539 -9.938 -12.336 1 87.5 89 ARG A O 1
ATOM 702 N N . GLN A 1 90 ? 13.328 -8.68 -12.039 1 88.38 90 GLN A N 1
ATOM 703 C CA . GLN A 1 90 ? 13.859 -8.898 -13.383 1 88.38 90 GLN A CA 1
ATOM 704 C C . GLN A 1 90 ? 14.344 -10.336 -13.555 1 88.38 90 GLN A C 1
ATOM 706 O O . GLN A 1 90 ? 14.18 -10.93 -14.617 1 88.38 90 GLN A O 1
ATOM 711 N N . GLN A 1 91 ? 14.836 -10.883 -12.531 1 86.75 91 GLN A N 1
ATOM 712 C CA . GLN A 1 91 ? 15.414 -12.227 -12.594 1 86.75 91 GLN A CA 1
ATOM 713 C C . GLN A 1 91 ? 14.328 -13.297 -12.562 1 86.75 91 GLN A C 1
ATOM 715 O O . GLN A 1 91 ? 14.516 -14.391 -13.094 1 86.75 91 GLN A O 1
ATOM 720 N N . LEU A 1 92 ? 13.219 -13.078 -11.984 1 86.38 92 LEU A N 1
ATOM 721 C CA . LEU A 1 92 ? 12.195 -14.086 -11.711 1 86.38 92 LEU A CA 1
ATOM 722 C C . LEU A 1 92 ? 11.094 -14.047 -12.773 1 86.38 92 LEU A C 1
ATOM 724 O O . LEU A 1 92 ? 10.07 -14.711 -12.633 1 86.38 92 LEU A O 1
ATOM 728 N N . ALA A 1 93 ? 11.242 -13.594 -13.938 1 87.94 93 ALA A N 1
ATOM 729 C CA . ALA A 1 93 ? 10.133 -13.484 -14.883 1 87.94 93 ALA A CA 1
ATOM 730 C C . ALA A 1 93 ? 8.844 -13.086 -14.18 1 87.94 93 ALA A C 1
ATOM 732 O O . ALA A 1 93 ? 7.844 -13.812 -14.25 1 87.94 93 ALA A O 1
ATOM 733 N N . ALA A 1 94 ? 8.781 -12.016 -13.609 1 92.38 94 ALA A N 1
ATOM 734 C CA . ALA A 1 94 ? 7.684 -11.547 -12.766 1 92.38 94 ALA A CA 1
ATOM 735 C C . ALA A 1 94 ? 6.484 -11.125 -13.609 1 92.38 94 ALA A C 1
ATOM 737 O O . ALA A 1 94 ? 6.648 -10.68 -14.75 1 92.38 94 ALA A O 1
ATOM 738 N N . GLU A 1 95 ? 5.316 -11.352 -13.148 1 93.81 95 GLU A N 1
ATOM 739 C CA . GLU A 1 95 ? 4.098 -10.852 -13.773 1 93.81 95 GLU A CA 1
ATOM 740 C C . GLU A 1 95 ? 3.547 -9.641 -13.016 1 93.81 95 GLU A C 1
ATOM 742 O O . GLU A 1 95 ? 3.625 -9.594 -11.781 1 93.81 95 GLU A O 1
ATOM 747 N N . ALA A 1 96 ? 2.973 -8.703 -13.82 1 95.31 96 ALA A N 1
ATOM 748 C CA . ALA A 1 96 ? 2.355 -7.523 -13.227 1 95.31 96 ALA A CA 1
ATOM 749 C C . ALA A 1 96 ? 1.045 -7.879 -12.531 1 95.31 96 ALA A C 1
ATOM 751 O O . ALA A 1 96 ? 0.216 -8.602 -13.086 1 95.31 96 ALA A O 1
ATOM 752 N N . MET A 1 97 ? 0.843 -7.379 -11.344 1 96.69 97 MET A N 1
ATOM 753 C CA . MET A 1 97 ? -0.309 -7.785 -10.547 1 96.69 97 MET A CA 1
ATOM 754 C C . MET A 1 97 ? -1.194 -6.59 -10.219 1 96.69 97 MET A C 1
ATOM 756 O O . MET A 1 97 ? -2.188 -6.727 -9.5 1 96.69 97 MET A O 1
ATOM 760 N N . GLY A 1 98 ? -0.881 -5.402 -10.734 1 97.81 98 GLY A N 1
ATOM 761 C CA . GLY A 1 98 ? -1.621 -4.188 -10.414 1 97.81 98 GLY A CA 1
ATOM 762 C C . GLY A 1 98 ? -0.774 -3.133 -9.734 1 97.81 98 GLY A C 1
ATOM 763 O O . GLY A 1 98 ? 0.4 -2.961 -10.062 1 97.81 98 GLY A O 1
ATOM 764 N N . TYR A 1 99 ? -1.376 -2.299 -8.883 1 97.75 99 TYR A N 1
ATOM 765 C CA . TYR A 1 99 ? -0.621 -1.276 -8.172 1 97.75 99 TYR A CA 1
ATOM 766 C C . TYR A 1 99 ? -1.373 -0.809 -6.93 1 97.75 99 TYR A C 1
ATOM 768 O O . T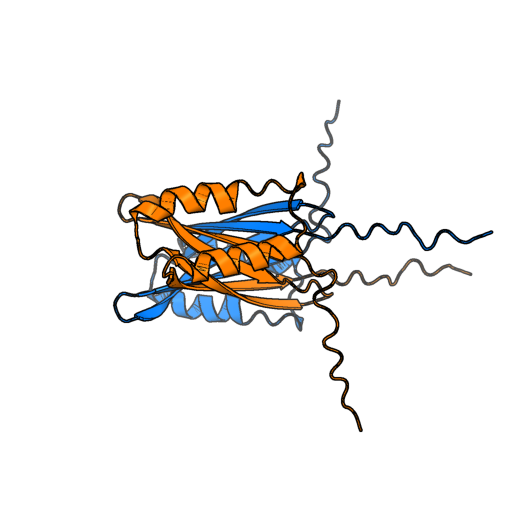YR A 1 99 ? -2.562 -1.094 -6.773 1 97.75 99 TYR A O 1
ATOM 776 N N . VAL A 1 100 ? -0.647 -0.283 -6.004 1 97.5 100 VAL A N 1
ATOM 777 C CA . VAL A 1 100 ? -1.189 0.377 -4.824 1 97.5 100 VAL A CA 1
ATOM 778 C C . VAL A 1 100 ? -0.942 1.881 -4.91 1 97.5 100 VAL A C 1
ATOM 780 O O . VAL A 1 100 ? 0.196 2.32 -5.094 1 97.5 100 VAL A O 1
ATOM 783 N N . LYS A 1 101 ? -2.002 2.658 -4.824 1 95.06 101 LYS A N 1
ATOM 784 C CA . LYS A 1 101 ? -1.889 4.109 -4.727 1 95.06 101 LYS A CA 1
ATOM 785 C C . LYS A 1 101 ? -1.819 4.562 -3.271 1 95.06 101 LYS A C 1
ATOM 787 O O . LYS A 1 101 ? -2.688 4.215 -2.467 1 95.06 101 LYS A O 1
ATOM 792 N N . ILE A 1 102 ? -0.812 5.293 -2.961 1 93.62 102 ILE A N 1
ATOM 793 C CA . ILE A 1 102 ? -0.633 5.82 -1.612 1 93.62 102 ILE A CA 1
ATOM 794 C C . ILE A 1 102 ? -0.79 7.34 -1.624 1 93.62 102 ILE A C 1
ATOM 796 O O . ILE A 1 102 ? -0.133 8.031 -2.406 1 93.62 102 ILE A O 1
ATOM 800 N N . LYS A 1 103 ? -1.662 7.824 -0.814 1 89.38 103 LYS A N 1
ATOM 801 C CA . LYS A 1 103 ? -1.797 9.25 -0.523 1 89.38 103 LYS A CA 1
ATOM 802 C C . LYS A 1 103 ? -1.32 9.57 0.891 1 89.38 103 LYS A C 1
ATOM 804 O O . LYS A 1 103 ? -1.814 8.992 1.863 1 89.38 103 LYS A O 1
ATOM 809 N N . LEU A 1 104 ? -0.359 10.391 0.896 1 88.25 104 LEU A N 1
ATOM 810 C CA . LEU A 1 104 ? 0.241 10.773 2.17 1 88.25 104 LEU A CA 1
ATOM 811 C C . LEU A 1 104 ? -0.124 12.203 2.539 1 88.25 104 LEU A C 1
ATOM 813 O O . LEU A 1 104 ? 0.08 13.125 1.744 1 88.25 104 LEU A O 1
ATOM 817 N N . TYR A 1 105 ? -0.632 12.328 3.76 1 84 105 TYR A N 1
ATOM 818 C CA . TYR A 1 105 ? -1.014 13.633 4.289 1 84 105 TYR A CA 1
ATOM 819 C C . TYR A 1 105 ? -0.165 14 5.504 1 84 105 TYR A C 1
ATOM 821 O O . TYR A 1 105 ? -0.246 13.344 6.543 1 84 105 TYR A O 1
ATOM 829 N N . THR A 1 106 ? 0.678 15.031 5.277 1 80.75 106 THR A N 1
ATOM 830 C CA . THR A 1 106 ? 1.561 15.469 6.355 1 80.75 106 THR A CA 1
ATOM 831 C C . THR A 1 106 ? 1.128 16.828 6.891 1 80.75 106 THR A C 1
ATOM 833 O O . THR A 1 106 ? 0.757 17.719 6.121 1 80.75 106 THR A O 1
ATOM 836 N N . VAL A 1 107 ? 1.06 16.906 8.281 1 69.69 107 VAL A N 1
ATOM 837 C CA . VAL A 1 107 ? 0.675 18.172 8.906 1 69.69 107 VAL A CA 1
ATOM 838 C C . VAL A 1 107 ? 1.8 19.188 8.75 1 69.69 107 VAL A C 1
ATOM 840 O O . VAL A 1 107 ? 2.971 18.875 8.977 1 69.69 107 VAL A O 1
ATOM 843 N N . LEU A 1 108 ? 1.415 20.312 8.07 1 56.84 108 LEU A N 1
ATOM 844 C CA . LEU A 1 108 ? 2.326 21.453 8.078 1 56.84 108 LEU A CA 1
ATOM 845 C C . LEU A 1 108 ? 2.512 22 9.492 1 56.84 108 LEU A C 1
ATOM 847 O O . LEU A 1 108 ? 1.533 22.25 10.195 1 56.84 108 LEU A O 1
ATOM 851 N N . ARG A 1 109 ? 3.326 21.406 10.188 1 50.97 109 ARG A N 1
ATOM 852 C CA . ARG A 1 109 ? 3.477 22.172 11.414 1 50.97 109 ARG A CA 1
ATOM 853 C C . ARG A 1 109 ? 3.742 23.641 11.109 1 50.97 109 ARG A C 1
ATOM 855 O O . ARG A 1 109 ? 4.629 23.969 10.32 1 50.97 109 ARG A O 1
ATOM 862 N N . ASN A 1 110 ? 2.838 24.406 11.008 1 45.88 110 ASN A N 1
ATOM 863 C CA . ASN A 1 110 ? 3.115 25.844 11.156 1 45.88 110 ASN A CA 1
ATOM 864 C C . ASN A 1 110 ? 4.129 26.094 12.266 1 45.88 110 ASN A C 1
ATOM 866 O O . ASN A 1 110 ? 3.848 25.859 13.438 1 45.88 110 ASN A O 1
ATOM 870 N N . PHE A 1 111 ? 5.43 25.812 12.016 1 42 111 PHE A N 1
ATOM 871 C CA . PHE A 1 111 ? 6.398 26.438 12.914 1 42 111 PHE A CA 1
ATOM 872 C C . PHE A 1 111 ? 6.035 27.891 13.188 1 42 111 PHE A C 1
ATOM 874 O O . PHE A 1 111 ? 6.582 28.797 12.57 1 42 111 PHE A O 1
ATOM 881 N N . LYS A 1 112 ? 4.867 28.391 13.039 1 38.62 112 LYS A N 1
ATOM 882 C CA . LYS A 1 112 ? 4.684 29.766 13.469 1 38.62 112 LYS A CA 1
ATOM 883 C C . LYS A 1 112 ? 5.305 30 14.844 1 38.62 112 LYS A C 1
ATOM 885 O O . LYS A 1 112 ? 5.922 31.047 15.078 1 38.62 112 LYS A O 1
ATOM 890 N N . LYS A 1 113 ? 4.793 29.594 15.945 1 39.75 113 LYS A N 1
ATOM 891 C CA . LYS A 1 113 ? 4.77 30.438 17.141 1 39.75 113 LYS A CA 1
ATOM 892 C C . LYS A 1 113 ? 6.164 30.562 17.75 1 39.75 113 LYS A C 1
ATOM 894 O O . LYS A 1 113 ? 6.332 31.172 18.812 1 39.75 113 LYS A O 1
ATOM 899 N N . TYR A 1 114 ? 7.102 29.719 17.672 1 38.53 114 TYR A N 1
ATOM 900 C CA . TYR A 1 114 ? 8.18 30.188 18.531 1 38.53 114 TYR A CA 1
ATOM 901 C C . TYR A 1 114 ? 8.766 31.5 18 1 38.53 114 TYR A C 1
ATOM 903 O O . TYR A 1 114 ? 9.805 31.484 17.328 1 38.53 114 TYR A O 1
ATOM 911 N N . GLY A 1 115 ? 8.055 32.25 17.188 1 34.28 115 GLY A N 1
ATOM 912 C CA . GLY A 1 115 ? 8.625 33.562 17.172 1 34.28 115 GLY A CA 1
ATOM 913 C C . GLY A 1 115 ? 9.062 34.062 18.547 1 34.28 115 GLY A C 1
ATOM 914 O O . GLY A 1 115 ? 8.297 33.969 19.516 1 34.28 115 GLY A O 1
ATOM 915 N N . ILE A 1 116 ? 10.453 34 18.891 1 34.5 116 ILE A N 1
ATOM 916 C CA . ILE A 1 116 ? 11.203 34.75 19.891 1 34.5 116 ILE A CA 1
ATOM 917 C C . ILE A 1 116 ? 10.688 36.188 19.938 1 34.5 116 ILE A C 1
ATOM 919 O O . ILE A 1 116 ? 10.664 36.875 18.922 1 34.5 116 ILE A O 1
ATOM 923 N N . GLU A 1 117 ? 9.742 36.469 20.797 1 31.25 117 GLU A N 1
ATOM 924 C CA . GLU A 1 117 ? 9.797 37.781 21.406 1 31.25 117 GLU A CA 1
ATOM 925 C C . GLU A 1 117 ? 11.242 38.188 21.672 1 31.25 117 GLU A C 1
ATOM 927 O O . GLU A 1 117 ? 11.977 37.5 22.375 1 31.25 117 GLU A O 1
ATOM 932 N N . THR A 1 118 ? 11.922 38.625 20.609 1 26.38 118 THR A N 1
ATOM 933 C CA . THR A 1 118 ? 12.836 39.656 21.047 1 26.38 118 THR A C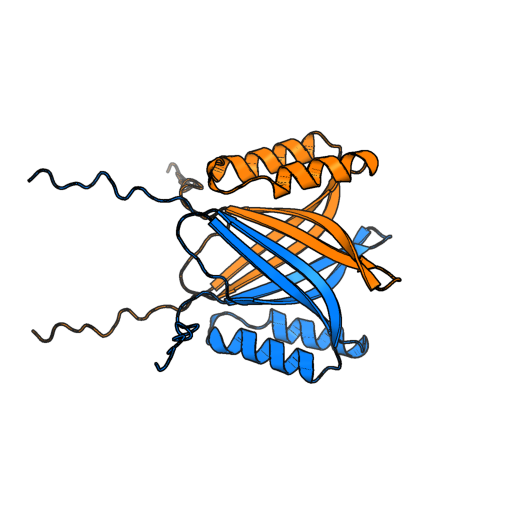A 1
ATOM 934 C C . THR A 1 118 ? 12.07 40.812 21.703 1 26.38 118 THR A C 1
ATOM 936 O O . THR A 1 118 ? 10.906 41.031 21.375 1 26.38 118 THR A O 1
ATOM 939 N N . MET B 1 1 ? 0.866 5.715 41.125 1 21.34 1 MET B N 1
ATOM 940 C CA . MET B 1 1 ? 1.764 5.535 39.969 1 21.34 1 MET B CA 1
ATOM 941 C C . MET B 1 1 ? 0.993 5.582 38.656 1 21.34 1 MET B C 1
ATOM 943 O O . MET B 1 1 ? 0.268 4.645 38.312 1 21.34 1 MET B O 1
ATOM 947 N N . ASP B 1 2 ? 0.404 6.688 38.312 1 23.14 2 ASP B N 1
ATOM 948 C CA . ASP B 1 2 ? -0.512 6.965 37.219 1 23.14 2 ASP B CA 1
ATOM 949 C C . ASP B 1 2 ? 0.195 6.84 35.875 1 23.14 2 ASP B C 1
ATOM 951 O O . ASP B 1 2 ? 1.181 7.535 35.625 1 23.14 2 ASP B O 1
ATOM 955 N N . LEU B 1 3 ? 0.62 5.578 35.531 1 25.75 3 LEU B N 1
ATOM 956 C CA . LEU B 1 3 ? 1.175 5.258 34.219 1 25.75 3 LEU B CA 1
ATOM 957 C C . LEU B 1 3 ? 0.448 6.023 33.125 1 25.75 3 LEU B C 1
ATOM 959 O O . LEU B 1 3 ? -0.698 5.707 32.781 1 25.75 3 LEU B O 1
ATOM 963 N N . HIS B 1 4 ? 0.483 7.34 33.25 1 27.58 4 HIS B N 1
ATOM 964 C CA . HIS B 1 4 ? 0.064 8.18 32.156 1 27.58 4 HIS B CA 1
ATOM 965 C C . HIS B 1 4 ? 0.609 7.656 30.812 1 27.58 4 HIS B C 1
ATOM 967 O O . HIS B 1 4 ? 1.818 7.695 30.578 1 27.58 4 HIS B O 1
ATOM 973 N N . PHE B 1 5 ? 0.414 6.352 30.656 1 30.61 5 PHE B N 1
ATOM 974 C CA . PHE B 1 5 ? 0.631 5.965 29.281 1 30.61 5 PHE B CA 1
ATOM 975 C C . PHE B 1 5 ? 0.26 7.105 28.328 1 30.61 5 PHE B C 1
ATOM 977 O O . PHE B 1 5 ? -0.918 7.438 28.188 1 30.61 5 PHE B O 1
ATOM 984 N N . GLY B 1 6 ? 0.883 8.258 28.609 1 30.59 6 GLY B N 1
ATOM 985 C CA . GLY B 1 6 ? 0.642 9.367 27.703 1 30.59 6 GLY B CA 1
ATOM 986 C C . GLY B 1 6 ? 0.437 8.93 26.266 1 30.59 6 GLY B C 1
ATOM 987 O O . GLY B 1 6 ? 1.277 8.234 25.688 1 30.59 6 GLY B O 1
ATOM 988 N N . ALA B 1 7 ? -0.712 8.453 25.969 1 33.47 7 ALA B N 1
ATOM 989 C CA . ALA B 1 7 ? -1.088 8.367 24.562 1 33.47 7 ALA B CA 1
ATOM 990 C C . ALA B 1 7 ? -0.437 9.484 23.75 1 33.47 7 ALA B C 1
ATOM 992 O O . ALA B 1 7 ? -0.761 10.664 23.938 1 33.47 7 ALA B O 1
ATOM 993 N N . ARG B 1 8 ? 0.813 9.594 23.719 1 37.62 8 ARG B N 1
ATOM 994 C CA . ARG B 1 8 ? 1.434 10.586 22.859 1 37.62 8 ARG B CA 1
ATOM 995 C C . ARG B 1 8 ? 0.551 10.883 21.656 1 37.62 8 ARG B C 1
ATOM 997 O O . ARG B 1 8 ? 0.072 9.969 20.984 1 37.62 8 ARG B O 1
ATOM 1004 N N . GLY B 1 9 ? -0.313 11.734 21.688 1 35.22 9 GLY B N 1
ATOM 1005 C CA . GLY B 1 9 ? -1.255 12.297 20.734 1 35.22 9 GLY B CA 1
ATOM 1006 C C . GLY B 1 9 ? -0.835 12.094 19.297 1 35.22 9 GLY B C 1
ATOM 1007 O O . GLY B 1 9 ? 0.357 12.016 19 1 35.22 9 GLY B O 1
ATOM 1008 N N . ILE B 1 10 ? -1.569 11.188 18.469 1 44 10 ILE B N 1
ATOM 1009 C CA . ILE B 1 10 ? -1.646 11.016 17.016 1 44 10 ILE B CA 1
ATOM 1010 C C . ILE B 1 10 ? -1.228 12.312 16.328 1 44 10 ILE B C 1
ATOM 1012 O O . ILE B 1 10 ? -1.55 12.531 15.156 1 44 10 ILE B O 1
ATOM 1016 N N . GLN B 1 11 ? -0.78 13.383 17.047 1 53.38 11 GLN B N 1
ATOM 1017 C CA . GLN B 1 11 ? -0.495 14.703 16.469 1 53.38 11 GLN B CA 1
ATOM 1018 C C . GLN B 1 11 ? 0.783 14.672 15.641 1 53.38 11 GLN B C 1
ATOM 1020 O O . GLN B 1 11 ? 1.838 14.258 16.125 1 53.38 11 GLN B O 1
ATOM 1025 N N . GLY B 1 12 ? 0.692 14.711 14.539 1 71.19 12 GLY B N 1
ATOM 1026 C CA . GLY B 1 12 ? 1.751 15.164 13.648 1 71.19 12 GLY B CA 1
ATOM 1027 C C . GLY B 1 12 ? 2.195 14.094 12.664 1 71.19 12 GLY B C 1
ATOM 1028 O O . GLY B 1 12 ? 2.955 14.383 11.734 1 71.19 12 GLY B O 1
ATOM 1029 N N . TRP B 1 13 ? 1.69 12.758 13.102 1 80.38 13 TRP B N 1
ATOM 1030 C CA . TRP B 1 13 ? 2.172 11.789 12.117 1 80.38 13 TRP B CA 1
ATOM 1031 C C . TRP B 1 13 ? 1.38 11.898 10.812 1 80.38 13 TRP B C 1
ATOM 1033 O O . TRP B 1 13 ? 0.177 12.172 10.836 1 80.38 13 TRP B O 1
ATOM 1043 N N . PRO B 1 14 ? 2.035 11.617 9.805 1 85.5 14 PRO B N 1
ATOM 1044 C CA . PRO B 1 14 ? 1.312 11.617 8.531 1 85.5 14 PRO B CA 1
ATOM 1045 C C . PRO B 1 14 ? 0.206 10.562 8.484 1 85.5 14 PRO B C 1
ATOM 1047 O O . PRO B 1 14 ? 0.298 9.531 9.148 1 85.5 14 PRO B O 1
ATOM 1050 N N . GLN B 1 15 ? -0.818 10.93 7.832 1 88.19 15 GLN B N 1
ATOM 1051 C CA . GLN B 1 15 ? -1.878 9.977 7.527 1 88.19 15 GLN B CA 1
ATOM 1052 C C . GLN B 1 15 ? -1.741 9.438 6.105 1 88.19 15 GLN B C 1
ATOM 1054 O O . GLN B 1 15 ? -1.392 10.18 5.188 1 88.19 15 GLN B O 1
ATOM 1059 N N . ILE B 1 16 ? -2.123 8.188 6.016 1 90 16 ILE B N 1
ATOM 1060 C CA . ILE B 1 16 ? -1.988 7.539 4.719 1 90 16 ILE B CA 1
ATOM 1061 C C . ILE B 1 16 ? -3.336 6.965 4.285 1 90 16 ILE B C 1
ATOM 1063 O O . ILE B 1 16 ? -4.066 6.395 5.098 1 90 16 ILE B O 1
ATOM 1067 N N . MET B 1 17 ? -3.697 7.199 3.127 1 91.25 17 MET B N 1
ATOM 1068 C CA . MET B 1 17 ? -4.789 6.512 2.439 1 91.25 17 MET B CA 1
ATOM 1069 C C . MET B 1 17 ? -4.262 5.676 1.281 1 91.25 17 MET B C 1
ATOM 1071 O O . MET B 1 17 ? -3.396 6.125 0.527 1 91.25 17 MET B O 1
ATOM 1075 N N . ILE B 1 18 ? -4.844 4.484 1.197 1 94.19 18 ILE B N 1
ATOM 1076 C CA . ILE B 1 18 ? -4.363 3.652 0.099 1 94.19 18 ILE B CA 1
ATOM 1077 C C . ILE B 1 18 ? -5.551 3.117 -0.699 1 94.19 18 ILE B C 1
ATOM 1079 O O . ILE B 1 18 ? -6.656 2.986 -0.167 1 94.19 18 ILE B O 1
ATOM 1083 N N . GLN B 1 19 ? -5.324 2.945 -1.918 1 94.31 19 GLN B N 1
ATOM 1084 C CA . GLN B 1 19 ? -6.191 2.205 -2.83 1 94.31 19 GLN B CA 1
ATOM 1085 C C . GLN B 1 19 ? -5.438 1.048 -3.482 1 94.31 19 GLN B C 1
ATOM 1087 O O . GLN B 1 19 ? -4.324 1.227 -3.979 1 94.31 19 GLN B O 1
ATOM 1092 N N . VAL B 1 20 ? -6.074 -0.113 -3.459 1 96.94 20 VAL B N 1
ATOM 1093 C CA . VAL B 1 20 ? -5.461 -1.3 -4.047 1 96.94 20 VAL B CA 1
ATOM 1094 C C . VAL B 1 20 ? -6.148 -1.636 -5.367 1 96.94 20 VAL B C 1
ATOM 1096 O O . VAL B 1 20 ? -7.367 -1.805 -5.414 1 96.94 20 VAL B O 1
ATOM 1099 N N . TYR B 1 21 ? -5.344 -1.679 -6.391 1 96.62 21 TYR B N 1
ATOM 1100 C CA . TYR B 1 21 ? -5.812 -2.094 -7.707 1 96.62 21 TYR B CA 1
ATOM 1101 C C . TYR B 1 21 ? -5.199 -3.43 -8.109 1 96.62 21 TYR B C 1
ATOM 1103 O O . TYR B 1 21 ? -3.982 -3.611 -8.031 1 96.62 21 TYR B O 1
ATOM 1111 N N . LEU B 1 22 ? -6.062 -4.336 -8.523 1 97.56 22 LEU B N 1
ATOM 1112 C CA . LEU B 1 22 ? -5.625 -5.637 -9.016 1 97.56 22 LEU B CA 1
ATOM 1113 C C . LEU B 1 22 ? -5.773 -5.727 -10.531 1 97.56 22 LEU B C 1
ATOM 1115 O O . LEU B 1 22 ? -6.355 -4.836 -11.156 1 97.56 22 LEU B O 1
ATOM 1119 N N . VAL B 1 23 ? -5.109 -6.715 -11.039 1 95.5 23 VAL B N 1
ATOM 1120 C CA . VAL B 1 23 ? -5.305 -7.055 -12.445 1 95.5 23 VAL B CA 1
ATOM 1121 C C . VAL B 1 23 ? -6.273 -8.227 -12.562 1 95.5 23 VAL B C 1
ATOM 1123 O O . VAL B 1 23 ? -6.039 -9.297 -11.992 1 95.5 23 VAL B O 1
ATOM 1126 N N . ASP B 1 24 ? -7.355 -7.992 -13.305 1 90.81 24 ASP B N 1
ATOM 1127 C CA . ASP B 1 24 ? -8.312 -9.086 -13.438 1 90.81 24 ASP B CA 1
ATOM 1128 C C . ASP B 1 24 ? -7.887 -10.055 -14.531 1 90.81 24 ASP B C 1
ATOM 1130 O O . ASP B 1 24 ? -6.793 -9.938 -15.086 1 90.81 24 ASP B O 1
ATOM 1134 N N . SER B 1 25 ? -8.703 -11.039 -14.797 1 90.81 25 SER B N 1
ATOM 1135 C CA . SER B 1 25 ? -8.375 -12.109 -15.742 1 90.81 25 SER B CA 1
ATOM 1136 C C . SER B 1 25 ? -8.211 -11.562 -17.156 1 90.81 25 SER B C 1
ATOM 1138 O O . SER B 1 25 ? -7.57 -12.188 -18 1 90.81 25 SER B O 1
ATOM 1140 N N . ASN B 1 26 ? -8.773 -10.453 -17.453 1 93.12 26 ASN B N 1
ATOM 1141 C CA . ASN B 1 26 ? -8.672 -9.836 -18.781 1 93.12 26 ASN B CA 1
ATOM 1142 C C . ASN B 1 26 ? -7.52 -8.844 -18.844 1 93.12 26 ASN B C 1
ATOM 1144 O O . ASN B 1 26 ? -7.34 -8.172 -19.859 1 93.12 26 ASN B O 1
ATOM 1148 N N . GLY B 1 27 ? -6.789 -8.75 -17.812 1 91 27 GLY B N 1
ATOM 1149 C CA . GLY B 1 27 ? -5.625 -7.879 -17.781 1 91 27 GLY B CA 1
ATOM 1150 C C . GLY B 1 27 ? -5.957 -6.445 -17.406 1 91 27 GLY B C 1
ATOM 1151 O O . GLY B 1 27 ? -5.098 -5.562 -17.484 1 91 27 GLY B O 1
ATOM 1152 N N . ARG B 1 28 ? -7.285 -6.258 -17.047 1 93.94 28 ARG B N 1
ATOM 1153 C CA . ARG B 1 28 ? -7.711 -4.914 -16.672 1 93.94 28 ARG B CA 1
ATOM 1154 C C . ARG B 1 28 ? -7.461 -4.648 -15.188 1 93.94 28 ARG B C 1
ATOM 1156 O O . ARG B 1 28 ? -7.621 -5.543 -14.359 1 93.94 28 ARG B O 1
ATOM 1163 N N . ARG B 1 29 ? -7.078 -3.432 -14.922 1 93.88 29 ARG B N 1
ATOM 1164 C CA . ARG B 1 29 ? -6.906 -3.018 -13.531 1 93.88 29 ARG B CA 1
ATOM 1165 C C . ARG B 1 29 ? -8.25 -2.678 -12.891 1 93.88 29 ARG B C 1
ATOM 1167 O O . ARG B 1 29 ? -9.023 -1.888 -13.438 1 93.88 29 ARG B O 1
ATOM 1174 N N . VAL B 1 30 ? -8.5 -3.277 -11.742 1 93.38 30 VAL B N 1
ATOM 1175 C CA . VAL B 1 30 ? -9.773 -3.078 -11.055 1 93.38 30 VAL B CA 1
ATOM 1176 C C . VAL B 1 30 ? -9.523 -2.699 -9.602 1 93.38 30 VAL B C 1
ATOM 1178 O O . VAL B 1 30 ? -8.648 -3.271 -8.945 1 93.38 30 VAL B O 1
ATOM 1181 N N . LEU B 1 31 ? -10.305 -1.703 -9.148 1 93.06 31 LEU B N 1
ATOM 1182 C CA . LEU B 1 31 ? -10.219 -1.298 -7.746 1 93.06 31 LEU B CA 1
ATOM 1183 C C . LEU B 1 31 ? -10.695 -2.418 -6.828 1 93.06 31 LEU B C 1
ATOM 1185 O O . LEU B 1 31 ? -11.812 -2.91 -6.965 1 93.06 31 LEU B O 1
ATOM 1189 N N . TYR B 1 32 ? -9.82 -2.803 -5.91 1 94.5 32 TYR B N 1
ATOM 1190 C CA . TYR B 1 32 ? -10.086 -3.949 -5.047 1 94.5 32 TYR B CA 1
ATOM 1191 C C . TYR B 1 32 ? -10.5 -3.498 -3.652 1 94.5 32 TYR B C 1
ATOM 1193 O O . TYR B 1 32 ? -11.352 -4.125 -3.018 1 94.5 32 TYR B O 1
ATOM 1201 N N . GLY B 1 33 ? -9.852 -2.412 -3.166 1 94.5 33 GLY B N 1
ATOM 1202 C CA . GLY B 1 33 ? -10.18 -1.967 -1.819 1 94.5 33 GLY B CA 1
ATOM 1203 C C . GLY B 1 33 ? -9.461 -0.688 -1.427 1 94.5 33 GLY B C 1
ATOM 1204 O O . GLY B 1 33 ? -8.562 -0.228 -2.137 1 94.5 33 GLY B O 1
ATOM 1205 N N . TYR B 1 34 ? -9.898 -0.214 -0.261 1 93.06 34 TYR B N 1
ATOM 1206 C CA . TYR B 1 34 ? -9.375 1 0.349 1 93.06 34 TYR B CA 1
ATOM 1207 C C . TYR B 1 34 ? -8.781 0.708 1.724 1 93.06 34 TYR B C 1
ATOM 1209 O O . TYR B 1 34 ? -9.133 -0.29 2.357 1 93.06 34 TYR B O 1
ATOM 1217 N N . GLY B 1 35 ? -7.879 1.557 2.125 1 94.19 35 GLY B N 1
ATOM 1218 C CA . GLY B 1 35 ? -7.359 1.492 3.48 1 94.19 35 GLY B CA 1
ATOM 1219 C C . GLY B 1 35 ? -6.828 2.822 3.98 1 94.19 35 GLY B C 1
ATOM 1220 O O . GLY B 1 35 ? -6.59 3.738 3.189 1 94.19 35 GLY B O 1
ATOM 1221 N N . SER B 1 36 ? -6.781 2.947 5.246 1 91.56 36 SER B N 1
ATOM 1222 C CA . SER B 1 36 ? -6.215 4.148 5.852 1 91.56 36 SER B CA 1
ATOM 1223 C C . SER B 1 36 ? -5.496 3.82 7.156 1 91.56 36 SER B C 1
ATOM 1225 O O . SER B 1 36 ? -5.82 2.832 7.82 1 91.56 36 SER B O 1
ATOM 1227 N N . SER B 1 37 ? -4.508 4.629 7.438 1 92.62 37 SER B N 1
ATOM 1228 C CA . SER B 1 37 ? -3.75 4.43 8.672 1 92.62 37 SER B CA 1
ATOM 1229 C C . SER B 1 37 ? -2.877 5.641 8.984 1 92.62 37 SER B C 1
ATOM 1231 O O . SER B 1 37 ? -2.699 6.52 8.141 1 92.62 37 SER B O 1
ATOM 1233 N N . ILE B 1 38 ? -2.414 5.652 10.172 1 88.69 38 ILE B N 1
ATOM 1234 C CA . ILE B 1 38 ? -1.351 6.578 10.555 1 88.69 38 ILE B CA 1
ATOM 1235 C C . ILE B 1 38 ? 0.008 5.973 10.211 1 88.69 38 ILE B C 1
ATOM 1237 O O . ILE B 1 38 ? 0.23 4.777 10.406 1 88.69 38 ILE B O 1
ATOM 1241 N N . LEU B 1 39 ? 0.866 6.77 9.664 1 88 39 LEU B N 1
ATOM 1242 C CA . LEU B 1 39 ? 2.213 6.305 9.352 1 88 39 LEU B CA 1
ATOM 1243 C C . LEU B 1 39 ? 3.25 7.02 10.211 1 88 39 LEU B C 1
ATOM 1245 O O . LEU B 1 39 ? 3.596 8.172 9.945 1 88 39 LEU B O 1
ATOM 1249 N N . PRO B 1 40 ? 3.715 6.402 11.258 1 83.81 40 PRO B N 1
ATOM 1250 C CA . PRO B 1 40 ? 4.812 6.992 12.031 1 83.81 40 PRO B CA 1
ATOM 1251 C C . PRO B 1 40 ? 6.121 7.051 11.242 1 83.81 40 PRO B C 1
ATOM 1253 O O . PRO B 1 40 ? 6.59 6.023 10.742 1 83.81 40 PRO B O 1
ATOM 1256 N N . ILE B 1 41 ? 6.527 8.227 10.922 1 77.06 41 ILE B N 1
ATOM 1257 C CA . ILE B 1 41 ? 7.785 8.359 10.188 1 77.06 41 ILE B CA 1
ATOM 1258 C C . ILE B 1 41 ? 8.922 8.625 11.172 1 77.06 41 ILE B C 1
ATOM 1260 O O . ILE B 1 41 ? 9.062 9.734 11.688 1 77.06 41 ILE B O 1
ATOM 1264 N N . THR B 1 42 ? 9.617 7.621 11.547 1 74.94 42 THR B N 1
ATOM 1265 C CA . THR B 1 42 ? 10.789 7.715 12.414 1 74.94 42 THR B CA 1
ATOM 1266 C C . THR B 1 42 ? 12.062 7.363 11.656 1 74.94 42 THR B C 1
ATOM 1268 O O . THR B 1 42 ? 12 6.863 10.531 1 74.94 42 THR B O 1
ATOM 1271 N N . ALA B 1 43 ? 13.141 7.844 12.219 1 73.62 43 ALA B N 1
ATOM 1272 C CA . ALA B 1 43 ? 14.406 7.434 11.617 1 73.62 43 ALA B CA 1
ATOM 1273 C C . ALA B 1 43 ? 14.57 5.914 11.664 1 73.62 43 ALA B C 1
ATOM 1275 O O . ALA B 1 43 ? 14.242 5.285 12.672 1 73.62 43 ALA B O 1
ATOM 1276 N N . GLY B 1 44 ? 15.039 5.383 10.602 1 80.12 44 GLY B N 1
ATOM 1277 C CA . GLY B 1 44 ? 15.336 3.959 10.547 1 80.12 44 GLY B CA 1
ATOM 1278 C C . GLY B 1 44 ? 14.266 3.16 9.82 1 80.12 44 GLY B C 1
ATOM 1279 O O . GLY B 1 44 ? 14.172 3.221 8.594 1 80.12 44 GLY B O 1
ATOM 1280 N N . TYR B 1 45 ? 13.586 2.434 10.664 1 81.75 45 TYR B N 1
ATOM 1281 C CA . TYR B 1 45 ? 12.695 1.436 10.086 1 81.75 45 TYR B CA 1
ATOM 1282 C C . TYR B 1 45 ? 11.32 1.484 10.734 1 81.75 45 TYR B C 1
ATOM 1284 O O . TYR B 1 45 ? 11.203 1.566 11.961 1 81.75 45 TYR B O 1
ATOM 1292 N N . GLU B 1 46 ? 10.266 1.563 9.938 1 85.06 46 GLU B N 1
ATOM 1293 C CA . GLU B 1 46 ? 8.883 1.478 10.391 1 85.06 46 GLU B CA 1
ATOM 1294 C C . GLU B 1 46 ? 8.094 0.464 9.57 1 85.06 46 GLU B C 1
ATOM 1296 O O . GLU B 1 46 ? 8.32 0.315 8.367 1 85.06 46 GLU B O 1
ATOM 1301 N N . GLU B 1 47 ? 7.27 -0.292 10.273 1 89.88 47 GLU B N 1
ATOM 1302 C CA . GLU B 1 47 ? 6.367 -1.225 9.602 1 89.88 47 GLU B CA 1
ATOM 1303 C C . GLU B 1 47 ? 4.922 -0.991 10.023 1 89.88 47 GLU B C 1
ATOM 1305 O O . GLU B 1 47 ? 4.629 -0.854 11.211 1 89.88 47 GLU B O 1
ATOM 1310 N N . VAL B 1 48 ? 4.055 -0.895 9.023 1 92.81 48 VAL B N 1
ATOM 1311 C CA . VAL B 1 48 ? 2.637 -0.707 9.297 1 92.81 48 VAL B CA 1
ATOM 1312 C C . VAL B 1 48 ? 1.81 -1.666 8.445 1 92.81 48 VAL B C 1
ATOM 1314 O O . VAL B 1 48 ? 2.123 -1.891 7.273 1 92.81 48 VAL B O 1
ATOM 1317 N N . GLU B 1 49 ? 0.769 -2.271 9.047 1 96.38 49 GLU B N 1
ATOM 1318 C CA . GLU B 1 49 ? -0.231 -3.059 8.328 1 96.38 49 GLU B CA 1
ATOM 1319 C C . GLU B 1 49 ? -1.545 -2.293 8.203 1 96.38 49 GLU B C 1
ATOM 1321 O O . GLU B 1 49 ? -2.123 -1.868 9.203 1 96.38 49 GLU B O 1
ATOM 1326 N N . ILE B 1 50 ? -1.947 -2.148 6.988 1 96.69 50 ILE B N 1
ATOM 1327 C CA . ILE B 1 50 ? -3.17 -1.396 6.723 1 96.69 50 ILE B CA 1
ATOM 1328 C C .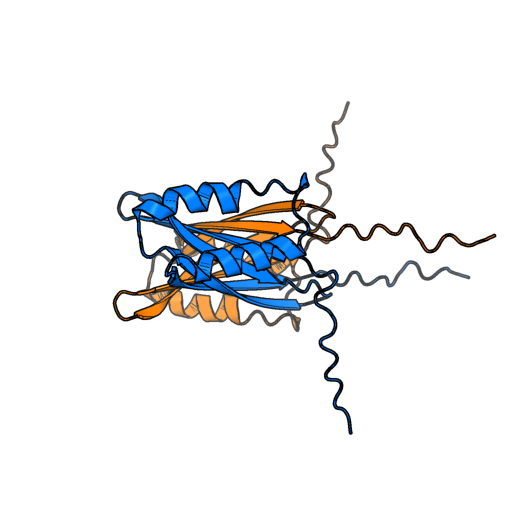 ILE B 1 50 ? -4.258 -2.34 6.219 1 96.69 50 ILE B C 1
ATOM 1330 O O . ILE B 1 50 ? -4.172 -2.854 5.098 1 96.69 50 ILE B O 1
ATOM 1334 N N . GLY B 1 51 ? -5.27 -2.498 7.035 1 96.94 51 GLY B N 1
ATOM 1335 C CA . GLY B 1 51 ? -6.414 -3.266 6.566 1 96.94 51 GLY B CA 1
ATOM 1336 C C . GLY B 1 51 ? -7.164 -2.588 5.438 1 96.94 51 GLY B C 1
ATOM 1337 O O . GLY B 1 51 ? -7.328 -1.367 5.438 1 96.94 51 GLY B O 1
ATOM 1338 N N . THR B 1 52 ? -7.582 -3.408 4.492 1 96.81 52 THR B N 1
ATOM 1339 C CA . THR B 1 52 ? -8.344 -2.861 3.377 1 96.81 52 THR B CA 1
ATOM 1340 C C . THR B 1 52 ? -9.789 -3.354 3.414 1 96.81 52 THR B C 1
ATOM 1342 O O . THR B 1 52 ? -10.078 -4.391 4.012 1 96.81 52 THR B O 1
ATOM 1345 N N . TRP B 1 53 ? -10.562 -2.566 2.846 1 95.06 53 TRP B N 1
ATOM 1346 C CA . TRP B 1 53 ? -12 -2.832 2.846 1 95.06 53 TRP B CA 1
ATOM 1347 C C . TRP B 1 53 ? -12.656 -2.256 1.599 1 95.06 53 TRP B C 1
ATOM 1349 O O . TRP B 1 53 ? -12.047 -1.464 0.875 1 95.06 53 TRP B O 1
ATOM 1359 N N . ARG B 1 54 ? -13.859 -2.746 1.381 1 93.81 54 ARG B N 1
ATOM 1360 C CA . ARG B 1 54 ? -14.703 -2.168 0.346 1 93.81 54 ARG B CA 1
ATOM 1361 C C . ARG B 1 54 ? -16.188 -2.324 0.7 1 93.81 54 ARG B C 1
ATOM 1363 O O . ARG B 1 54 ? -16.547 -3.205 1.479 1 93.81 54 ARG B O 1
ATOM 1370 N N . PRO B 1 55 ? -16.953 -1.347 0.138 1 90.94 55 PRO B N 1
ATOM 1371 C CA . PRO B 1 55 ? -18.391 -1.549 0.365 1 90.94 55 PRO B CA 1
ATOM 1372 C C . PRO B 1 55 ? -18.875 -2.906 -0.134 1 90.94 55 PRO B C 1
ATOM 1374 O O . PRO B 1 55 ? -18.469 -3.359 -1.205 1 90.94 55 PRO B O 1
ATOM 1377 N N . ALA B 1 56 ? -19.734 -3.52 0.617 1 89.12 56 ALA B N 1
ATOM 1378 C CA . ALA B 1 56 ? -20.344 -4.789 0.201 1 89.12 56 ALA B CA 1
ATOM 1379 C C . ALA B 1 56 ? -21.266 -4.594 -0.999 1 89.12 56 ALA B C 1
ATOM 1381 O O . ALA B 1 56 ? -21.328 -5.449 -1.887 1 89.12 56 ALA B O 1
ATOM 1382 N N . ASP B 1 57 ? -21.844 -3.465 -0.991 1 87.81 57 ASP B N 1
ATOM 1383 C CA . ASP B 1 57 ? -22.734 -3.117 -2.096 1 87.81 57 ASP B CA 1
ATOM 1384 C C . ASP B 1 57 ? -21.953 -2.586 -3.289 1 87.81 57 ASP B C 1
ATOM 1386 O O . ASP B 1 57 ? -21.344 -1.516 -3.211 1 87.81 57 ASP B O 1
ATOM 1390 N N . GLN B 1 58 ? -22.016 -3.25 -4.383 1 82.12 58 GLN B N 1
ATOM 1391 C CA . GLN B 1 58 ? -21.25 -2.898 -5.578 1 82.12 58 GLN B CA 1
ATOM 1392 C C . GLN B 1 58 ? -21.688 -1.549 -6.133 1 82.12 58 GLN B C 1
ATOM 1394 O O . GLN B 1 58 ? -20.906 -0.845 -6.77 1 82.12 58 GLN B O 1
ATOM 1399 N N . SER B 1 59 ? -22.938 -1.261 -5.941 1 80.44 59 SER B N 1
ATOM 1400 C CA . SER B 1 59 ? -23.484 -0.027 -6.496 1 80.44 59 SER B CA 1
ATOM 1401 C C . SER B 1 59 ? -22.891 1.198 -5.812 1 80.44 59 SER B C 1
ATOM 1403 O O . SER B 1 59 ? -22.891 2.297 -6.371 1 80.44 59 SER B O 1
ATOM 1405 N N . ILE B 1 60 ? -22.406 0.991 -4.676 1 81.31 60 ILE B N 1
ATOM 1406 C CA . ILE B 1 60 ? -21.922 2.123 -3.893 1 81.31 60 ILE B CA 1
ATOM 1407 C C . ILE B 1 60 ? -20.422 2.316 -4.137 1 81.31 60 ILE B C 1
ATOM 1409 O O . ILE B 1 60 ? -19.875 3.385 -3.857 1 81.31 60 ILE B O 1
ATOM 1413 N N . ARG B 1 61 ? -19.719 1.368 -4.715 1 75.75 61 ARG B N 1
ATOM 1414 C CA . ARG B 1 61 ? -18.266 1.392 -4.906 1 75.75 61 ARG B CA 1
ATOM 1415 C C . ARG B 1 61 ? -17.859 2.562 -5.793 1 75.75 61 ARG B C 1
ATOM 1417 O O . ARG B 1 61 ? -16.812 3.186 -5.559 1 75.75 61 ARG B O 1
ATOM 1424 N N . GLY B 1 62 ? -18.703 2.9 -6.688 1 73.31 62 GLY B N 1
ATOM 1425 C CA . GLY B 1 62 ? -18.406 4.031 -7.547 1 73.31 62 GLY B CA 1
ATOM 1426 C C . GLY B 1 62 ? -18.406 5.359 -6.809 1 73.31 62 GLY B C 1
ATOM 1427 O O . GLY B 1 62 ? -17.531 6.195 -7.035 1 73.31 62 GLY B O 1
ATOM 1428 N N . ARG B 1 63 ? -19.312 5.562 -5.891 1 72.12 63 ARG B N 1
ATOM 1429 C CA . ARG B 1 63 ? -19.453 6.801 -5.129 1 72.12 63 ARG B CA 1
ATOM 1430 C C . ARG B 1 63 ? -18.297 6.984 -4.168 1 72.12 63 ARG B C 1
ATOM 1432 O O . ARG B 1 63 ? -17.797 8.102 -3.988 1 72.12 63 ARG B O 1
ATOM 1439 N N . LEU B 1 64 ? -17.812 5.938 -3.617 1 74.19 64 LEU B N 1
ATOM 1440 C CA . LEU B 1 64 ? -16.719 5.984 -2.652 1 74.19 64 LEU B CA 1
ATOM 1441 C C . LEU B 1 64 ? -15.414 6.426 -3.324 1 74.19 64 LEU B C 1
ATOM 1443 O O . LEU B 1 64 ? -14.664 7.23 -2.764 1 74.19 64 LEU B O 1
ATOM 1447 N N . LYS B 1 65 ? -15.242 5.891 -4.484 1 68.44 65 LYS B N 1
ATOM 1448 C CA . LYS B 1 65 ? -14.031 6.238 -5.219 1 68.44 65 LYS B CA 1
ATOM 1449 C C . LYS B 1 65 ? -13.898 7.754 -5.371 1 68.44 65 LYS B C 1
ATOM 1451 O O . LYS B 1 65 ? -12.82 8.312 -5.152 1 68.44 65 LYS B O 1
ATOM 1456 N N . SER B 1 66 ? -14.93 8.359 -5.641 1 62.5 66 SER B N 1
ATOM 1457 C CA . SER B 1 66 ? -14.922 9.805 -5.84 1 62.5 66 SER B CA 1
ATOM 1458 C C . SER B 1 66 ? -14.602 10.539 -4.543 1 62.5 66 SER B C 1
ATOM 1460 O O . SER B 1 66 ? -13.883 11.539 -4.555 1 62.5 66 SER B O 1
ATOM 1462 N N . TYR B 1 67 ? -15.133 10.008 -3.512 1 61.12 67 TYR B N 1
ATOM 1463 C CA . TYR B 1 67 ? -14.961 10.656 -2.215 1 61.12 67 TYR B CA 1
ATOM 1464 C C . TYR B 1 67 ? -13.523 10.531 -1.732 1 61.12 67 TYR B C 1
ATOM 1466 O O . TYR B 1 67 ? -12.93 11.5 -1.258 1 61.12 67 TYR B O 1
ATOM 1474 N N . LEU B 1 68 ? -13.07 9.242 -1.683 1 62.25 68 LEU B N 1
ATOM 1475 C CA . LEU B 1 68 ? -11.719 8.992 -1.2 1 62.25 68 LEU B CA 1
ATOM 1476 C C . LEU B 1 68 ? -10.688 9.617 -2.131 1 62.25 68 LEU B C 1
ATOM 1478 O O . LEU B 1 68 ? -9.609 10.008 -1.689 1 62.25 68 LEU B O 1
ATOM 1482 N N . LEU B 1 69 ? -10.938 9.602 -3.436 1 57.78 69 LEU B N 1
ATOM 1483 C CA . LEU B 1 69 ? -10.047 10.172 -4.438 1 57.78 69 LEU B CA 1
ATOM 1484 C C . LEU B 1 69 ? -10.055 11.695 -4.355 1 57.78 69 LEU B C 1
ATOM 1486 O O . LEU B 1 69 ? -9.031 12.344 -4.625 1 57.78 69 LEU B O 1
ATOM 1490 N N . ASP B 1 70 ? -11.148 12.266 -4.242 1 54.19 70 ASP B N 1
ATOM 1491 C CA . ASP B 1 70 ? -11.289 13.711 -4.344 1 54.19 70 ASP B CA 1
ATOM 1492 C C . ASP B 1 70 ? -10.648 14.414 -3.15 1 54.19 70 ASP B C 1
ATOM 1494 O O . ASP B 1 70 ? -10.75 15.633 -3.012 1 54.19 70 ASP B O 1
ATOM 1498 N N . SER B 1 71 ? -10.234 13.633 -2.279 1 51.06 71 SER B N 1
ATOM 1499 C CA . SER B 1 71 ? -9.734 14.445 -1.175 1 51.06 71 SER B CA 1
ATOM 1500 C C . SER B 1 71 ? -8.484 15.227 -1.58 1 51.06 71 SER B C 1
ATOM 1502 O O . SER B 1 71 ? -7.398 14.656 -1.684 1 51.06 71 SER B O 1
ATOM 1504 N N . SER B 1 72 ? -8.578 16.047 -2.5 1 49.72 72 SER B N 1
ATOM 1505 C CA . SER B 1 72 ? -7.562 17.062 -2.738 1 49.72 72 SER B CA 1
ATOM 1506 C C . SER B 1 72 ? -6.984 17.594 -1.426 1 49.72 72 SER B C 1
ATOM 1508 O O . SER B 1 72 ? -7.719 17.781 -0.453 1 49.72 72 SER B O 1
ATOM 1510 N N . PRO B 1 73 ? -5.68 17.469 -1.219 1 51.56 73 PRO B N 1
ATOM 1511 C CA . PRO B 1 73 ? -4.93 17.953 -0.056 1 51.56 73 PRO B CA 1
ATOM 1512 C C . PRO B 1 73 ? -5.512 19.234 0.532 1 51.56 73 PRO B C 1
ATOM 1514 O O . PRO B 1 73 ? -5.359 19.5 1.728 1 51.56 73 PRO B O 1
ATOM 1517 N N . GLU B 1 74 ? -5.926 20.141 -0.385 1 50.53 74 GLU B N 1
ATOM 1518 C CA . GLU B 1 74 ? -6.137 21.484 0.139 1 50.53 74 GLU B CA 1
ATOM 1519 C C . GLU B 1 74 ? -7.109 21.484 1.312 1 50.53 74 GLU B C 1
ATOM 1521 O O . GLU B 1 74 ? -7.031 22.328 2.199 1 50.53 74 GLU B O 1
ATOM 1526 N N . LEU B 1 75 ? -8.023 20.656 1.264 1 46.78 75 LEU B N 1
ATOM 1527 C CA . LEU B 1 75 ? -9.133 20.953 2.172 1 46.78 75 LEU B CA 1
ATOM 1528 C C . LEU B 1 75 ? -9.117 20 3.363 1 46.78 75 LEU B C 1
ATOM 1530 O O . LEU B 1 75 ? -9.859 20.188 4.328 1 46.78 75 LEU B O 1
ATOM 1534 N N . ALA B 1 76 ? -8.32 18.938 3.34 1 52.41 76 ALA B N 1
ATOM 1535 C CA . ALA B 1 76 ? -8.656 18 4.406 1 52.41 76 ALA B CA 1
ATOM 1536 C C . ALA B 1 76 ? -7.598 18.016 5.508 1 52.41 76 ALA B C 1
ATOM 1538 O O . ALA B 1 76 ? -6.398 18.062 5.223 1 52.41 76 ALA B O 1
ATOM 1539 N N . GLU B 1 77 ? -7.949 18.516 6.648 1 60.75 77 GLU B N 1
ATOM 1540 C CA . GLU B 1 77 ? -7.133 18.234 7.828 1 60.75 77 GLU B CA 1
ATOM 1541 C C . GLU B 1 77 ? -6.863 16.734 7.969 1 60.75 77 GLU B C 1
ATOM 1543 O O . GLU B 1 77 ? -7.793 15.922 7.945 1 60.75 77 GLU B O 1
ATOM 1548 N N . PRO B 1 78 ? -5.574 16.391 7.867 1 59.94 78 PRO B N 1
ATOM 1549 C CA . PRO B 1 78 ? -5.207 14.977 7.898 1 59.94 78 PRO B CA 1
ATOM 1550 C C . PRO B 1 78 ? -6.035 14.172 8.898 1 59.94 78 PRO B C 1
ATOM 1552 O O . PRO B 1 78 ? -6.473 13.062 8.594 1 59.94 78 PRO B O 1
ATOM 1555 N N . GLU B 1 79 ? -6.211 14.75 9.984 1 63.47 79 GLU B N 1
ATOM 1556 C CA . GLU B 1 79 ? -6.934 14.008 11.016 1 63.47 79 GLU B CA 1
ATOM 1557 C C . GLU B 1 79 ? -8.352 13.672 10.555 1 63.47 79 GLU B C 1
ATOM 1559 O O . GLU B 1 79 ? -8.914 12.656 10.961 1 63.47 79 GLU B O 1
ATOM 1564 N N . THR B 1 80 ? -8.68 14.359 9.672 1 70.56 80 THR B N 1
ATOM 1565 C CA . THR B 1 80 ? -10.062 14.203 9.219 1 70.56 80 THR B CA 1
ATOM 1566 C C . THR B 1 80 ? -10.164 13.125 8.148 1 70.56 80 THR B C 1
ATOM 1568 O O . THR B 1 80 ? -11.211 12.5 7.984 1 70.56 80 THR B O 1
ATOM 1571 N N . ILE B 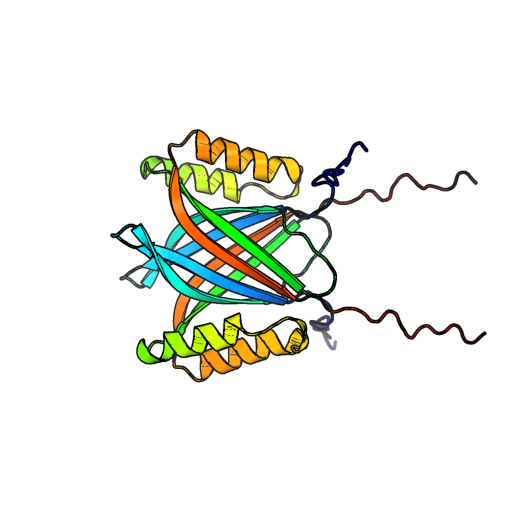1 81 ? -9.031 12.758 7.73 1 76.56 81 ILE B N 1
ATOM 1572 C CA . ILE B 1 81 ? -9.07 11.805 6.621 1 76.56 81 ILE B CA 1
ATOM 1573 C C . ILE B 1 81 ? -9.344 10.406 7.152 1 76.56 81 ILE B C 1
ATOM 1575 O O . ILE B 1 81 ? -10.273 9.727 6.688 1 76.56 81 ILE B O 1
ATOM 1579 N N . ILE B 1 82 ? -8.602 10.047 8.086 1 81.31 82 ILE B N 1
ATOM 1580 C CA . ILE B 1 82 ? -8.758 8.703 8.641 1 81.31 82 ILE B CA 1
ATOM 1581 C C . ILE B 1 82 ? -10.141 8.57 9.281 1 81.31 82 ILE B C 1
ATOM 1583 O O . ILE B 1 82 ? -10.805 7.547 9.125 1 81.31 82 ILE B O 1
ATOM 1587 N N . SER B 1 83 ? -10.445 9.641 9.977 1 83.44 83 SER B N 1
ATOM 1588 C CA . SER B 1 83 ? -11.758 9.609 10.625 1 83.44 83 SER B CA 1
ATOM 1589 C C . SER B 1 83 ? -12.875 9.469 9.602 1 83.44 83 SER B C 1
ATOM 1591 O O . SER B 1 83 ? -13.82 8.711 9.805 1 83.44 83 SER B O 1
ATOM 1593 N N . SER B 1 84 ? -12.773 10.188 8.586 1 82.12 84 SER B N 1
ATOM 1594 C CA . SER B 1 84 ? -13.773 10.117 7.531 1 82.12 84 SER B CA 1
ATOM 1595 C C . SER B 1 84 ? -13.812 8.734 6.891 1 82.12 84 SER B C 1
ATOM 1597 O O . SER B 1 84 ? -14.883 8.188 6.629 1 82.12 84 SER B O 1
ATOM 1599 N N . ALA B 1 85 ? -12.672 8.203 6.625 1 84.44 85 ALA B N 1
ATOM 1600 C CA . ALA B 1 85 ? -12.594 6.871 6.035 1 84.44 85 ALA B CA 1
ATOM 1601 C C . ALA B 1 85 ? -13.219 5.828 6.957 1 84.44 85 ALA B C 1
ATOM 1603 O O . ALA B 1 85 ? -13.93 4.934 6.5 1 84.44 85 ALA B O 1
ATOM 1604 N N . THR B 1 86 ? -12.914 5.973 8.219 1 86.12 86 THR B N 1
ATOM 1605 C CA . THR B 1 86 ? -13.461 5.051 9.211 1 86.12 86 THR B CA 1
ATOM 1606 C C . THR B 1 86 ? -14.984 5.156 9.266 1 86.12 86 THR B C 1
ATOM 1608 O O . THR B 1 86 ? -15.68 4.141 9.328 1 86.12 86 THR B O 1
ATOM 1611 N N . GLN B 1 87 ? -15.453 6.316 9.266 1 85.19 87 GLN B N 1
ATOM 1612 C CA . GLN B 1 87 ? -16.891 6.547 9.289 1 85.19 87 GLN B CA 1
ATOM 1613 C C . GLN B 1 87 ? -17.562 5.938 8.062 1 85.19 87 GLN B C 1
ATOM 1615 O O . GLN B 1 87 ? -18.609 5.301 8.18 1 85.19 87 GLN B O 1
ATOM 1620 N N . GLN B 1 88 ? -17 6.176 6.906 1 84.44 88 GLN B N 1
ATOM 1621 C CA . GLN B 1 88 ? -17.547 5.605 5.68 1 84.44 88 GLN B CA 1
ATOM 1622 C C . GLN B 1 88 ? -17.594 4.082 5.754 1 84.44 88 GLN B C 1
ATOM 1624 O O . GLN B 1 88 ? -18.578 3.463 5.363 1 84.44 88 GLN B O 1
ATOM 1629 N N . ARG B 1 89 ? -16.5 3.506 6.195 1 87.19 89 ARG B N 1
ATOM 1630 C CA . ARG B 1 89 ? -16.422 2.055 6.324 1 87.19 89 ARG B CA 1
ATOM 1631 C C . ARG B 1 89 ? -17.562 1.521 7.191 1 87.19 89 ARG B C 1
ATOM 1633 O O . ARG B 1 89 ? -18.172 0.504 6.863 1 87.19 89 ARG B O 1
ATOM 1640 N N . GLN B 1 90 ? -17.844 2.188 8.258 1 88.19 90 GLN B N 1
ATOM 1641 C CA . GLN B 1 90 ? -18.859 1.752 9.211 1 88.19 90 GLN B CA 1
ATOM 1642 C C . GLN B 1 90 ? -20.266 1.927 8.648 1 88.19 90 GLN B C 1
ATOM 1644 O O . GLN B 1 90 ? -21.141 1.092 8.875 1 88.19 90 GLN B O 1
ATOM 1649 N N . GLN B 1 91 ? -20.438 2.9 7.875 1 86.69 91 GLN B N 1
ATOM 1650 C CA . GLN B 1 91 ? -21.766 3.223 7.344 1 86.69 91 GLN B CA 1
ATOM 1651 C C . GLN B 1 91 ? -22.109 2.32 6.164 1 86.69 91 GLN B C 1
ATOM 1653 O O . GLN B 1 91 ? -23.297 2.055 5.91 1 86.69 91 GLN B O 1
ATOM 1658 N N . LEU B 1 92 ? -21.203 1.847 5.41 1 86.19 92 LEU B N 1
ATOM 1659 C CA . LEU B 1 92 ? -21.438 1.146 4.152 1 86.19 92 LEU B CA 1
ATOM 1660 C C . LEU B 1 92 ? -21.406 -0.365 4.355 1 86.19 92 LEU B C 1
ATOM 1662 O O . LEU B 1 92 ? -21.422 -1.127 3.387 1 86.19 92 LEU B O 1
ATOM 1666 N N . ALA B 1 93 ? -21.625 -0.949 5.457 1 87.81 93 ALA B N 1
ATOM 1667 C CA . ALA B 1 93 ? -21.5 -2.395 5.629 1 87.81 93 ALA B CA 1
ATOM 1668 C C . ALA B 1 93 ? -20.312 -2.939 4.844 1 87.81 93 ALA B C 1
ATOM 1670 O O . ALA B 1 93 ? -20.469 -3.814 3.988 1 87.81 93 ALA B O 1
ATOM 1671 N N . ALA B 1 94 ? -19.188 -2.547 5.102 1 92.06 94 ALA B N 1
ATOM 1672 C CA . ALA B 1 94 ? -17.953 -2.846 4.355 1 92.06 94 ALA B CA 1
ATOM 1673 C C . ALA B 1 94 ? -17.5 -4.277 4.617 1 92.06 94 ALA B C 1
ATOM 1675 O O . ALA B 1 94 ? -17.75 -4.832 5.688 1 92.06 94 ALA B O 1
ATOM 1676 N N . GLU B 1 95 ? -16.953 -4.938 3.658 1 93.69 95 GLU B N 1
ATOM 1677 C CA . GLU B 1 95 ? -16.312 -6.242 3.814 1 93.69 95 GLU B CA 1
ATOM 1678 C C . GLU B 1 95 ? -14.797 -6.113 3.834 1 93.69 95 GLU B C 1
ATOM 1680 O O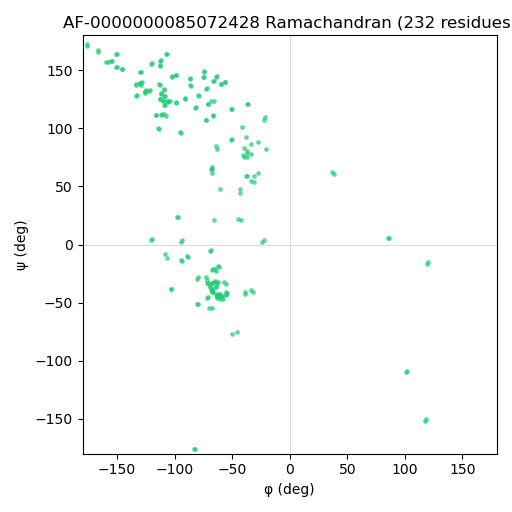 . GLU B 1 95 ? -14.227 -5.285 3.121 1 93.69 95 GLU B O 1
ATOM 1685 N N . ALA B 1 96 ? -14.195 -6.992 4.672 1 95.38 96 ALA B N 1
ATOM 1686 C CA . ALA B 1 96 ? -12.734 -7.023 4.754 1 95.38 96 ALA B CA 1
ATOM 1687 C C . ALA B 1 96 ? -12.133 -7.641 3.496 1 95.38 96 ALA B C 1
ATOM 1689 O O . ALA B 1 96 ? -12.594 -8.68 3.021 1 95.38 96 ALA B O 1
ATOM 1690 N N . MET B 1 97 ? -11.117 -7.016 2.947 1 96.56 97 MET B N 1
ATOM 1691 C CA . MET B 1 97 ? -10.578 -7.441 1.661 1 96.56 97 MET B CA 1
ATOM 1692 C C . MET B 1 97 ? -9.109 -7.848 1.796 1 96.56 97 MET B C 1
ATOM 1694 O O . MET B 1 97 ? -8.469 -8.195 0.806 1 96.56 97 MET B O 1
ATOM 1698 N N . GLY B 1 98 ? -8.562 -7.859 3.021 1 97.81 98 GLY B N 1
ATOM 1699 C CA . GLY B 1 98 ? -7.152 -8.156 3.238 1 97.81 98 GLY B CA 1
ATOM 1700 C C . GLY B 1 98 ? -6.383 -7 3.848 1 97.81 98 GLY B C 1
ATOM 1701 O O . GLY B 1 98 ? -6.914 -6.27 4.688 1 97.81 98 GLY B O 1
ATOM 1702 N N . TYR B 1 99 ? -5.074 -6.887 3.588 1 97.81 99 TYR B N 1
ATOM 1703 C CA . TYR B 1 99 ? -4.285 -5.781 4.113 1 97.81 99 TYR B CA 1
ATOM 1704 C C . TYR B 1 99 ? -3.029 -5.559 3.277 1 97.81 99 TYR B C 1
ATOM 1706 O O . TYR B 1 99 ? -2.666 -6.406 2.457 1 97.81 99 TYR B O 1
ATOM 1714 N N . VAL B 1 100 ? -2.516 -4.414 3.342 1 97.56 100 VAL B N 1
ATOM 1715 C CA . VAL B 1 100 ? -1.23 -4.051 2.752 1 97.56 100 VAL B CA 1
ATOM 1716 C C . VAL B 1 100 ? -0.205 -3.812 3.857 1 97.56 100 VAL B C 1
ATOM 1718 O O . VAL B 1 100 ? -0.44 -3.018 4.77 1 97.56 100 VAL B O 1
ATOM 1721 N N . LYS B 1 101 ? 0.899 -4.512 3.807 1 95.12 101 LYS B N 1
ATOM 1722 C CA . LYS B 1 101 ? 2.025 -4.266 4.703 1 95.12 101 LYS B CA 1
ATOM 1723 C C . LYS B 1 101 ? 3.006 -3.268 4.094 1 95.12 101 LYS B C 1
ATOM 1725 O O . LYS B 1 101 ? 3.475 -3.457 2.971 1 95.12 101 LYS B O 1
ATOM 1730 N N . ILE B 1 102 ? 3.283 -2.258 4.809 1 93.69 102 ILE B N 1
ATOM 1731 C CA . ILE B 1 102 ? 4.227 -1.237 4.363 1 93.69 102 ILE B CA 1
ATOM 1732 C C . ILE B 1 102 ? 5.473 -1.267 5.246 1 93.69 102 ILE B C 1
ATOM 1734 O O . ILE B 1 102 ? 5.375 -1.2 6.473 1 93.69 102 ILE B O 1
ATOM 1738 N N . LYS B 1 103 ? 6.582 -1.409 4.637 1 89.5 103 LYS B N 1
ATOM 1739 C CA . LYS B 1 103 ? 7.883 -1.234 5.277 1 89.5 103 LYS B CA 1
ATOM 1740 C C . LYS B 1 103 ? 8.562 0.043 4.797 1 89.5 103 LYS B C 1
ATOM 1742 O O . LYS B 1 103 ? 8.773 0.231 3.598 1 89.5 103 LYS B O 1
ATOM 1747 N N . LEU B 1 104 ? 8.812 0.865 5.742 1 88.31 104 LEU B N 1
ATOM 1748 C CA . LEU B 1 104 ? 9.43 2.152 5.445 1 88.31 104 LEU B CA 1
ATOM 1749 C C . LEU B 1 104 ? 10.867 2.191 5.941 1 88.31 104 LEU B C 1
ATOM 1751 O O . LEU B 1 104 ? 11.133 1.911 7.109 1 88.31 104 LEU B O 1
ATOM 1755 N N . TYR B 1 105 ? 11.742 2.562 5.02 1 84 105 TYR B N 1
ATOM 1756 C CA . TYR B 1 105 ? 13.164 2.682 5.32 1 84 105 TYR B CA 1
ATOM 1757 C C . TYR B 1 105 ? 13.641 4.125 5.172 1 84 105 TYR B C 1
ATOM 1759 O O . TYR B 1 105 ? 13.633 4.672 4.066 1 84 105 TYR B O 1
ATOM 1767 N N . THR B 1 106 ? 13.977 4.715 6.34 1 80.81 106 THR B N 1
ATOM 1768 C CA . THR B 1 106 ? 14.43 6.102 6.332 1 80.81 106 THR B CA 1
ATOM 1769 C C . THR B 1 106 ? 15.922 6.18 6.633 1 80.81 106 THR B C 1
ATOM 1771 O O . THR B 1 106 ? 16.438 5.457 7.492 1 80.81 106 THR B O 1
ATOM 1774 N N . VAL B 1 107 ? 16.656 7.012 5.785 1 69.25 107 VAL B N 1
ATOM 1775 C CA . VAL B 1 107 ? 18.094 7.176 5.992 1 69.25 107 VAL B CA 1
ATOM 1776 C C . VAL B 1 107 ? 18.328 8 7.25 1 69.25 107 VAL B C 1
ATOM 1778 O O . VAL B 1 107 ? 17.688 9.031 7.465 1 69.25 107 VAL B O 1
ATOM 1781 N N . LEU B 1 108 ? 19.062 7.344 8.188 1 56.81 108 LEU B N 1
ATOM 1782 C CA . LEU B 1 108 ? 19.578 8.117 9.312 1 56.81 108 LEU B CA 1
ATOM 1783 C C . LEU B 1 108 ? 20.578 9.164 8.836 1 56.81 108 LEU B C 1
ATOM 1785 O O . LEU B 1 108 ? 21.5 8.844 8.078 1 56.81 108 LEU B O 1
ATOM 1789 N N . ARG B 1 109 ? 20.125 10.219 8.445 1 50.56 109 ARG B N 1
ATOM 1790 C CA . ARG B 1 109 ? 21.234 11.125 8.211 1 50.56 109 ARG B CA 1
ATOM 1791 C C . ARG B 1 109 ? 22.156 11.188 9.43 1 50.56 109 ARG B C 1
ATOM 1793 O O . ARG B 1 109 ? 21.703 11.391 10.555 1 50.56 109 ARG B O 1
ATOM 1800 N N . ASN B 1 110 ? 23.078 10.414 9.523 1 48.28 110 ASN B N 1
ATOM 1801 C CA . ASN B 1 110 ? 24.156 10.773 10.43 1 48.28 110 ASN B CA 1
ATOM 1802 C C . ASN B 1 110 ? 24.5 12.266 10.344 1 48.28 110 ASN B C 1
ATOM 1804 O O . ASN B 1 110 ? 24.969 12.742 9.312 1 48.28 110 ASN B O 1
ATOM 1808 N N . PHE B 1 111 ? 23.672 13.148 10.961 1 40.34 111 PHE B N 1
ATOM 1809 C CA . PHE B 1 111 ? 24.188 14.492 11.203 1 40.34 111 PHE B CA 1
ATOM 1810 C C . PHE B 1 111 ? 25.609 14.422 11.75 1 40.34 111 PHE B C 1
ATOM 1812 O O . PHE B 1 111 ? 25.828 14.539 12.961 1 40.34 111 PHE B O 1
ATOM 1819 N N . LYS B 1 112 ? 26.375 13.469 11.609 1 37.41 112 LYS B N 1
ATOM 1820 C CA . LYS B 1 112 ? 27.719 13.727 12.117 1 37.41 112 LYS B CA 1
ATOM 1821 C C . LYS B 1 112 ? 28.266 15.047 11.586 1 37.41 112 LYS B C 1
ATOM 1823 O O . LYS B 1 112 ? 28.906 15.805 12.32 1 37.41 112 LYS B O 1
ATOM 1828 N N . LYS B 1 113 ? 28.75 15.242 10.344 1 37.88 113 LYS B N 1
ATOM 1829 C CA . LYS B 1 113 ? 30 15.945 10.062 1 37.88 113 LYS B CA 1
ATOM 1830 C C . LYS B 1 113 ? 29.859 17.453 10.305 1 37.88 113 LYS B C 1
ATOM 1832 O O . LYS B 1 113 ? 30.781 18.219 10.039 1 37.88 113 LYS B O 1
ATOM 1837 N N . TYR B 1 114 ? 28.875 18.25 10.211 1 37.44 114 TYR B N 1
ATOM 1838 C CA . TYR B 1 114 ? 29.422 19.594 10.383 1 37.44 114 TYR B CA 1
ATOM 1839 C C . TYR B 1 114 ? 30.094 19.75 11.742 1 37.44 114 TYR B C 1
ATOM 1841 O O . TYR B 1 114 ? 29.406 19.938 12.758 1 37.44 114 TYR B O 1
ATOM 1849 N N . GLY B 1 115 ? 30.953 18.812 12.156 1 33.62 115 GLY B N 1
ATOM 1850 C CA . GLY B 1 115 ? 32 19.25 13.055 1 33.62 115 GLY B CA 1
ATOM 1851 C C . GLY B 1 115 ? 32.469 20.672 12.781 1 33.62 115 GLY B C 1
ATOM 1852 O O . GLY B 1 115 ? 32.906 21 11.672 1 33.62 115 GLY B O 1
ATOM 1853 N N . ILE B 1 116 ? 31.797 21.734 13.367 1 33.38 116 ILE B N 1
ATOM 1854 C CA . ILE B 1 116 ? 32.438 23 13.688 1 33.38 116 ILE B CA 1
ATOM 1855 C C . ILE B 1 116 ? 33.844 22.75 14.227 1 33.38 116 ILE B C 1
ATOM 1857 O O . ILE B 1 116 ? 34 22.047 15.227 1 33.38 116 ILE B O 1
ATOM 1861 N N . GLU B 1 117 ? 34.781 22.578 13.344 1 31.53 117 GLU B N 1
ATOM 1862 C CA . GLU B 1 117 ? 36.125 23.078 13.719 1 31.53 117 GLU B CA 1
ATOM 1863 C C . GLU B 1 117 ? 36 24.391 14.508 1 31.53 117 GLU B C 1
ATOM 1865 O O . GLU B 1 117 ? 35.438 25.359 14.023 1 31.53 117 GLU B O 1
ATOM 1870 N N . THR B 1 118 ? 35.594 24.234 15.758 1 26.75 118 THR B N 1
ATOM 1871 C CA . THR B 1 118 ? 36.344 25.203 16.562 1 26.75 118 THR B CA 1
ATOM 1872 C C . THR B 1 118 ? 37.844 24.938 16.453 1 26.75 118 THR B C 1
ATOM 1874 O O . THR B 1 118 ? 38.281 23.797 16.219 1 26.75 118 THR B O 1
#

Radius of gyration: 20.08 Å; Cα contacts (8 Å, |Δi|>4): 402; chains: 2; bounding box: 60×62×62 Å